Protein AF-A0A6J5EXB6-F1 (afdb_monomer_lite)

Secondary structure (DSSP, 8-state):
--------PPP-HHHHHHHHHHHHHHHHHHHHHHHHHHHHHHHHHHHHHHHHHHHHHHHHHHHHHTPPTTS-SS-SSSHHHHS-TTSSS---S-SSPPPBTTTTBS-PEEEE-TTSSSEEEEE-S--PPPS--S---GGGTT-TT-SSGGG--EE-PPP----------------------------------------------------PPPPP-----------------------------------------------------

Radius of gyration: 41.12 Å; chains: 1; bounding box: 141×85×104 Å

Sequence (269 aa):
MRQARRRRGAQRGYTYLALMILISIIGITAAASAELGAIYQRRMAEKELLKVGETFQRALQSYASATPLGQPTQPRTLDELLRDPRYPNVVRHLRRIYDDPMTGKADWVLVKAPDGQTIVGIHSASQGRPIQIKQFPPAFQGFDNRKSYTDWVFIARYPALTQGQRPGDNTLNNGDSAGNTSGSNLPSNGPQPSGSPSGSPFGSSPGSPSGSQPGSPFGTSFGSPFGSSFGGNSPGGSAPNGSLFNSSPSNGSSPGNGPSNSSPSGQFP

Foldseek 3Di:
DDDDDDPDPDDPPVVVVVVVVVVVVVVVVVVVVVVVVVVVLQVVLVVVQVVVLVLQLQLLLVQLVPDDPPDDSFAQDVVCQQAPPVDPDGDHSHVDQDARSQVRGSPWDFDADPVRRGGFWTFDPWQQADPDQDDDDPQQPPSHNDGGSRSRTSGRDDPPPPPDDDDPPPDDDDDDDDDDDDDDDDDDDDDDDDDDDPDDPPDDDDDDPPDDDDDDDDDDDDDDDDDDDDDDDDDDDDDDDDDDDDDDDDDDDDDDDDDDDDDDDDDDD

Organism: NCBI:txid627669

Structure (mmCIF, N/CA/C/O backbone):
data_AF-A0A6J5EXB6-F1
#
_entry.id   AF-A0A6J5EXB6-F1
#
loop_
_atom_site.group_PDB
_atom_site.id
_atom_site.type_symbol
_atom_site.label_atom_id
_atom_site.label_alt_id
_atom_site.label_comp_id
_atom_site.label_asym_id
_atom_site.label_entity_id
_atom_site.label_seq_id
_atom_site.pdbx_PDB_ins_code
_atom_site.Cartn_x
_atom_site.Cartn_y
_atom_site.Cartn_z
_atom_site.occupancy
_atom_site.B_iso_or_equiv
_atom_site.auth_seq_id
_atom_site.auth_comp_id
_atom_site.auth_asym_id
_atom_site.auth_atom_id
_atom_site.pdbx_PDB_model_num
ATOM 1 N N . MET A 1 1 ? -71.435 -8.858 61.472 1.00 48.84 1 MET A N 1
ATOM 2 C CA . MET A 1 1 ? -71.053 -8.760 60.044 1.00 48.84 1 MET A CA 1
ATOM 3 C C . MET A 1 1 ? -69.563 -8.434 59.962 1.00 48.84 1 MET A C 1
ATOM 5 O O . MET A 1 1 ? -69.163 -7.363 60.396 1.00 48.84 1 MET A O 1
ATOM 9 N N . ARG A 1 2 ? -68.716 -9.388 59.546 1.00 47.94 2 ARG A N 1
ATOM 10 C CA . ARG A 1 2 ? -67.247 -9.243 59.543 1.00 47.94 2 ARG A CA 1
ATOM 11 C C . ARG A 1 2 ? -66.795 -8.593 58.231 1.00 47.94 2 ARG A C 1
ATOM 13 O O . ARG A 1 2 ? -67.024 -9.146 57.162 1.00 47.94 2 ARG A O 1
ATOM 20 N N . GLN A 1 3 ? -66.171 -7.421 58.318 1.00 57.12 3 GLN A N 1
ATOM 21 C CA . GLN A 1 3 ? -65.627 -6.698 57.168 1.00 57.12 3 GLN A CA 1
ATOM 22 C C . GLN A 1 3 ? -64.415 -7.445 56.589 1.00 57.12 3 GLN A C 1
ATOM 24 O O . GLN A 1 3 ? -63.382 -7.590 57.244 1.00 57.12 3 GLN A O 1
ATOM 29 N N . ALA A 1 4 ? -64.537 -7.910 55.345 1.00 57.09 4 ALA A N 1
ATOM 30 C CA . ALA A 1 4 ? -63.442 -8.495 54.582 1.00 57.09 4 ALA A CA 1
ATOM 31 C C . ALA A 1 4 ? -62.466 -7.390 54.145 1.00 57.09 4 ALA A C 1
ATOM 33 O O . ALA A 1 4 ? -62.734 -6.619 53.220 1.00 57.09 4 ALA A O 1
ATOM 34 N N . ARG A 1 5 ? -61.316 -7.299 54.820 1.00 61.81 5 ARG A N 1
ATOM 35 C CA . ARG A 1 5 ? -60.218 -6.412 54.420 1.00 61.81 5 ARG A CA 1
ATOM 36 C C . ARG A 1 5 ? -59.598 -6.934 53.121 1.00 61.81 5 ARG A C 1
ATOM 38 O O . ARG A 1 5 ? -58.860 -7.916 53.126 1.00 61.81 5 ARG A O 1
ATOM 45 N N . ARG A 1 6 ? -59.892 -6.265 52.003 1.00 62.91 6 ARG A N 1
ATOM 46 C CA . ARG A 1 6 ? -59.217 -6.483 50.716 1.00 62.91 6 ARG A CA 1
ATOM 47 C C . ARG A 1 6 ? -57.734 -6.131 50.868 1.00 62.91 6 ARG A C 1
ATOM 49 O O . ARG A 1 6 ? -57.391 -4.969 51.072 1.00 62.91 6 ARG A O 1
ATOM 56 N N . ARG A 1 7 ? -56.854 -7.130 50.766 1.00 59.22 7 ARG A N 1
ATOM 57 C CA . ARG A 1 7 ? -55.405 -6.922 50.652 1.00 59.22 7 ARG A CA 1
ATOM 58 C C . ARG A 1 7 ? -55.127 -6.313 49.274 1.00 59.22 7 ARG A C 1
ATOM 60 O O . ARG A 1 7 ? -55.252 -6.999 48.265 1.00 59.22 7 ARG A O 1
ATOM 67 N N . ARG A 1 8 ? -54.793 -5.020 49.217 1.00 60.41 8 ARG A N 1
ATOM 68 C CA . ARG A 1 8 ? -54.218 -4.407 48.010 1.00 60.41 8 ARG A CA 1
ATOM 69 C C . ARG A 1 8 ? -52.821 -4.999 47.831 1.00 60.41 8 ARG A C 1
ATOM 71 O O . ARG A 1 8 ? -51.958 -4.784 48.676 1.00 60.41 8 ARG A O 1
ATOM 78 N N . GLY A 1 9 ? -52.637 -5.800 46.782 1.00 62.41 9 GLY A N 1
ATOM 79 C CA . GLY A 1 9 ? -51.340 -6.365 46.420 1.00 62.41 9 GLY A CA 1
ATOM 80 C C . GLY A 1 9 ? -50.335 -5.241 46.185 1.00 62.41 9 GLY A C 1
ATOM 81 O O . GLY A 1 9 ? -50.584 -4.357 45.365 1.00 62.41 9 GLY A O 1
ATOM 82 N N . ALA A 1 10 ? -49.244 -5.258 46.950 1.00 60.41 10 ALA A N 1
ATOM 83 C CA . ALA A 1 10 ? -48.146 -4.314 46.826 1.00 60.41 10 ALA A CA 1
ATOM 84 C C . ALA A 1 10 ? -47.642 -4.312 45.376 1.00 60.41 10 ALA A C 1
ATOM 86 O O . ALA A 1 10 ? -47.325 -5.354 44.799 1.00 60.41 10 ALA A O 1
ATOM 87 N N . GLN A 1 11 ? -47.683 -3.134 44.767 1.00 59.94 11 GLN A N 1
ATOM 88 C CA . GLN A 1 11 ? -47.482 -2.939 43.343 1.00 59.94 11 GLN A CA 1
ATOM 89 C C . GLN A 1 11 ? -46.032 -3.200 42.925 1.00 59.94 11 GLN A C 1
ATOM 91 O O . GLN A 1 11 ? -45.073 -2.855 43.612 1.00 59.94 11 GLN A O 1
ATOM 96 N N . ARG A 1 12 ? -45.926 -3.783 41.729 1.00 62.38 12 ARG A N 1
ATOM 97 C CA . ARG A 1 12 ? -44.751 -4.219 40.958 1.00 62.38 12 ARG A CA 1
ATOM 98 C C . ARG A 1 12 ? -43.825 -3.069 40.496 1.00 62.38 12 ARG A C 1
ATOM 100 O O . ARG A 1 12 ? -43.364 -3.067 39.357 1.00 62.38 12 ARG A O 1
ATOM 107 N N . GLY A 1 13 ? -43.556 -2.078 41.348 1.00 70.88 13 GLY A N 1
ATOM 108 C CA . GLY A 1 13 ? -42.700 -0.929 41.009 1.00 70.88 13 GLY A CA 1
ATOM 109 C C . GLY A 1 13 ? -41.223 -1.302 40.839 1.00 70.88 13 GLY A C 1
ATOM 110 O O . GLY A 1 13 ? -40.557 -0.833 39.919 1.00 70.88 13 GLY A O 1
ATOM 111 N N . TYR A 1 14 ? -40.726 -2.223 41.669 1.00 81.50 14 TYR A N 1
ATOM 112 C CA . TYR A 1 14 ? -39.316 -2.628 41.655 1.00 81.50 14 TYR A CA 1
ATOM 113 C C . TYR A 1 14 ? -38.908 -3.396 40.395 1.00 81.50 14 TYR A C 1
ATOM 115 O O . TYR A 1 14 ? -37.783 -3.253 39.935 1.00 81.50 14 TYR A O 1
ATOM 123 N N . THR A 1 15 ? -39.817 -4.166 39.791 1.00 88.06 15 THR A N 1
ATOM 124 C CA . THR A 1 15 ? -39.548 -4.895 38.540 1.00 88.06 15 THR A CA 1
ATOM 125 C C . THR A 1 15 ? -39.319 -3.965 37.352 1.00 88.06 15 THR A C 1
ATOM 127 O O . THR A 1 15 ? -38.473 -4.260 36.516 1.00 88.06 15 THR A O 1
ATOM 130 N N . TYR A 1 16 ? -40.016 -2.826 37.287 1.00 90.06 16 TYR A N 1
ATOM 131 C CA . TYR A 1 16 ? -39.787 -1.839 36.228 1.00 90.06 16 TYR A CA 1
ATOM 132 C C . TYR A 1 16 ? -38.448 -1.122 36.418 1.00 90.06 16 TYR A C 1
ATOM 134 O O . TYR A 1 16 ? -37.701 -0.941 35.461 1.00 90.06 16 TYR A O 1
ATOM 142 N N . LEU A 1 17 ? -38.107 -0.788 37.668 1.00 91.81 17 LEU A N 1
ATOM 143 C CA . LEU A 1 17 ? -36.804 -0.218 38.008 1.00 91.81 17 LEU A CA 1
ATOM 144 C C . LEU A 1 17 ? -35.661 -1.188 37.658 1.00 91.81 17 LEU A C 1
ATOM 146 O O . LEU A 1 17 ? -34.706 -0.797 36.995 1.00 91.81 17 LEU A O 1
ATOM 150 N N . ALA A 1 18 ? -35.785 -2.461 38.045 1.00 91.75 18 ALA A N 1
ATOM 151 C CA . ALA A 1 18 ? -34.804 -3.497 37.730 1.00 91.75 18 ALA A CA 1
ATOM 152 C C . ALA A 1 18 ? -34.650 -3.702 36.214 1.00 91.75 18 ALA A C 1
ATOM 154 O O . ALA A 1 18 ? -33.527 -3.827 35.730 1.00 91.75 18 ALA A O 1
ATOM 155 N N . LEU A 1 19 ? -35.754 -3.674 35.458 1.00 94.81 19 LEU A N 1
ATOM 156 C CA . LEU A 1 19 ? -35.727 -3.758 33.997 1.00 94.81 19 LEU A CA 1
ATOM 157 C C . LEU A 1 19 ? -35.016 -2.5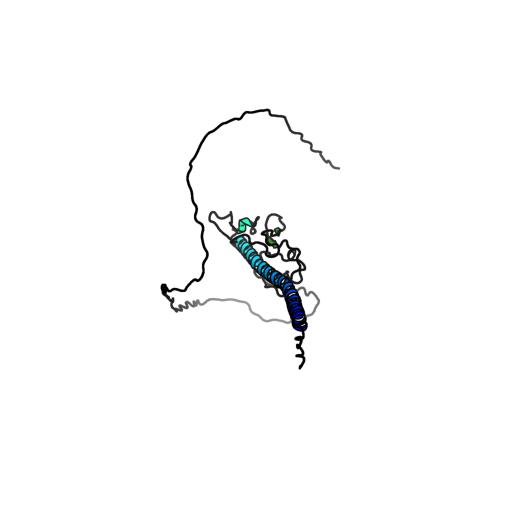51 33.369 1.00 94.81 19 LEU A C 1
ATOM 159 O O . LEU A 1 19 ? -34.176 -2.731 32.492 1.00 94.81 19 LEU A O 1
ATOM 163 N N . MET A 1 20 ? -35.305 -1.334 33.835 1.00 95.19 20 MET A N 1
ATOM 164 C CA . MET A 1 20 ? -34.644 -0.119 33.348 1.00 95.19 20 MET A CA 1
ATOM 165 C C . MET A 1 20 ? -33.142 -0.127 33.627 1.00 95.19 20 MET A C 1
ATOM 167 O O . MET A 1 20 ? -32.349 0.227 32.755 1.00 95.19 20 MET A O 1
ATOM 171 N N . ILE A 1 21 ? -32.740 -0.587 34.813 1.00 95.81 21 ILE A N 1
ATOM 172 C CA . ILE A 1 21 ? -31.328 -0.750 35.168 1.00 95.81 21 ILE A CA 1
ATOM 173 C C . ILE A 1 21 ? -30.671 -1.802 34.266 1.00 95.81 21 ILE A C 1
ATOM 175 O O . ILE A 1 21 ? -29.604 -1.541 33.719 1.00 95.81 21 ILE A O 1
ATOM 179 N N . LEU A 1 22 ? -31.315 -2.953 34.039 1.00 97.00 22 LEU A N 1
ATOM 180 C CA . LEU A 1 22 ? -30.786 -4.008 33.170 1.00 97.00 22 LEU A CA 1
ATOM 181 C C . LEU A 1 22 ? -30.576 -3.513 31.732 1.00 97.00 22 LEU A C 1
ATOM 183 O O . LEU A 1 22 ? -29.499 -3.701 31.170 1.00 97.00 22 LEU A O 1
ATOM 187 N N . ILE A 1 23 ? -31.576 -2.843 31.154 1.00 96.56 23 ILE A N 1
ATOM 188 C CA . ILE A 1 23 ? -31.482 -2.273 29.802 1.00 96.56 23 ILE A CA 1
ATOM 189 C C . ILE A 1 23 ? -30.373 -1.214 29.745 1.00 96.56 23 ILE A C 1
ATOM 191 O O . ILE A 1 23 ? -29.601 -1.195 28.788 1.00 96.56 23 ILE A O 1
ATOM 195 N N . SER A 1 24 ? -30.243 -0.380 30.782 1.00 96.56 24 SER A N 1
ATOM 196 C CA . SER A 1 24 ? -29.181 0.632 30.863 1.00 96.56 24 SER A CA 1
ATOM 197 C C . SER A 1 24 ? -27.788 -0.006 30.894 1.00 96.56 24 SER A C 1
ATOM 199 O O . SER A 1 24 ? -26.900 0.423 30.161 1.00 96.56 24 SER A O 1
ATOM 201 N N . ILE A 1 25 ? -27.598 -1.071 31.681 1.00 96.31 25 ILE A N 1
ATOM 202 C CA . ILE A 1 25 ? -26.325 -1.806 31.761 1.00 96.31 25 ILE A CA 1
ATOM 203 C C . ILE A 1 25 ? -25.977 -2.447 30.412 1.00 96.31 25 ILE A C 1
ATOM 205 O O . ILE A 1 25 ? -24.834 -2.344 29.962 1.00 96.31 25 ILE A O 1
ATOM 209 N N . ILE A 1 26 ? -26.951 -3.071 29.740 1.00 95.56 26 ILE A N 1
ATOM 210 C CA . ILE A 1 26 ? -26.755 -3.662 28.407 1.00 95.56 26 ILE A CA 1
ATOM 211 C C . ILE A 1 26 ? -26.385 -2.576 27.388 1.00 95.56 26 ILE A C 1
ATOM 213 O O . ILE A 1 26 ? -25.437 -2.758 26.626 1.00 95.56 26 ILE A O 1
ATOM 217 N N . GLY A 1 27 ? -27.076 -1.431 27.409 1.00 93.69 27 GLY A N 1
ATOM 218 C CA . GLY A 1 27 ? -26.800 -0.307 26.512 1.00 93.69 27 GLY A CA 1
ATOM 219 C C . GLY A 1 27 ? -25.381 0.247 26.669 1.00 93.69 27 GLY A C 1
ATOM 220 O O . GLY A 1 27 ? -24.670 0.403 25.676 1.00 93.69 27 GLY A O 1
ATOM 221 N N . ILE A 1 28 ? -24.934 0.471 27.910 1.00 90.94 28 ILE A N 1
ATOM 222 C CA . ILE A 1 28 ? -23.576 0.962 28.201 1.00 90.94 28 ILE A CA 1
ATOM 223 C C . ILE A 1 28 ? -22.520 -0.068 27.770 1.00 90.94 28 ILE A C 1
ATOM 225 O O . ILE A 1 28 ? -21.519 0.288 27.148 1.00 90.94 28 ILE A O 1
ATOM 229 N N . THR A 1 29 ? -22.760 -1.351 28.054 1.00 90.69 29 THR A N 1
ATOM 230 C CA . THR A 1 29 ? -21.823 -2.434 27.712 1.00 90.69 29 THR A CA 1
ATOM 231 C C . THR A 1 29 ? -21.666 -2.584 26.196 1.00 90.69 29 THR A C 1
ATOM 233 O O . THR A 1 29 ? -20.550 -2.739 25.700 1.00 90.69 29 THR A O 1
ATOM 236 N N . ALA A 1 30 ? -22.763 -2.492 25.438 1.00 87.44 30 ALA A N 1
ATOM 237 C CA . ALA A 1 30 ? -22.733 -2.582 23.982 1.00 87.44 30 ALA A CA 1
ATOM 238 C C . ALA A 1 30 ? -21.965 -1.411 23.344 1.00 87.44 30 ALA A C 1
ATOM 240 O O . ALA A 1 30 ? -21.139 -1.642 22.459 1.00 87.44 30 ALA A O 1
ATOM 241 N N . ALA A 1 31 ? -22.173 -0.179 23.822 1.00 82.44 31 ALA A N 1
ATOM 2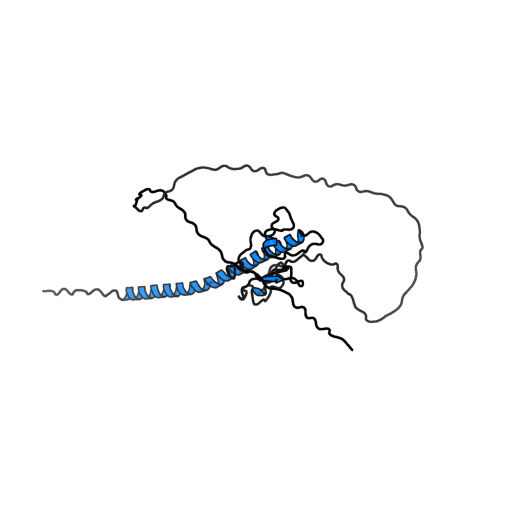42 C CA . ALA A 1 31 ? -21.496 1.006 23.289 1.00 82.44 31 ALA A CA 1
ATOM 243 C C . ALA A 1 31 ? -19.963 0.915 23.409 1.00 82.44 31 ALA A C 1
ATOM 245 O O . ALA A 1 31 ? -19.255 1.193 22.443 1.00 82.44 31 ALA A O 1
ATOM 246 N N . ALA A 1 32 ? -19.453 0.428 24.546 1.00 76.31 32 ALA A N 1
ATOM 247 C CA . ALA A 1 32 ? -18.014 0.271 24.770 1.00 76.31 32 ALA A CA 1
ATOM 248 C C . ALA A 1 32 ? -17.349 -0.741 23.813 1.00 76.31 32 ALA A C 1
ATOM 250 O O . ALA A 1 32 ? -16.170 -0.617 23.490 1.00 76.31 32 ALA A O 1
ATOM 251 N N . SER A 1 33 ? -18.091 -1.745 23.333 1.00 77.75 33 SER A N 1
ATOM 252 C CA . SER A 1 33 ? -17.542 -2.785 22.451 1.00 77.75 33 SER A CA 1
ATOM 253 C C . SER A 1 33 ? -17.304 -2.319 21.005 1.00 77.75 33 SER A C 1
ATOM 255 O O . SER A 1 33 ? -16.424 -2.851 20.326 1.00 77.75 33 SER A O 1
ATOM 257 N N . ALA A 1 34 ? -18.039 -1.306 20.534 1.00 75.38 34 ALA A N 1
ATOM 258 C CA . ALA A 1 34 ? -17.987 -0.851 19.144 1.00 75.38 34 ALA A CA 1
ATOM 259 C C . ALA A 1 34 ? -16.667 -0.142 18.787 1.00 75.38 34 ALA A C 1
ATOM 261 O O . ALA A 1 34 ? -16.158 -0.289 17.673 1.00 75.38 34 ALA A O 1
ATOM 262 N N . GLU A 1 35 ? -16.069 0.582 19.734 1.00 72.06 35 GLU A N 1
ATOM 263 C CA . GLU A 1 35 ? -14.850 1.370 19.506 1.00 72.06 35 GLU A CA 1
ATOM 264 C C . GLU A 1 35 ? -13.622 0.497 19.196 1.00 72.06 35 GLU A C 1
ATOM 266 O O . GLU A 1 35 ? -12.734 0.897 18.437 1.00 72.06 35 GLU A O 1
ATOM 271 N N . LEU A 1 36 ? -13.595 -0.746 19.693 1.00 78.56 36 LEU A N 1
ATOM 272 C CA . LEU A 1 36 ? -12.499 -1.685 19.438 1.00 78.56 36 LEU A CA 1
ATOM 273 C C . LEU A 1 36 ? -12.465 -2.173 17.978 1.00 78.56 36 LEU A C 1
ATOM 275 O O . LEU A 1 36 ? -11.409 -2.585 17.486 1.00 78.56 36 LEU A O 1
ATOM 279 N N . GLY A 1 37 ? -13.591 -2.098 17.261 1.00 83.06 37 GLY A N 1
ATOM 280 C CA . GLY A 1 37 ? -13.698 -2.572 15.882 1.00 83.06 37 GLY A CA 1
ATOM 281 C C . GLY A 1 37 ? -12.824 -1.786 14.902 1.00 83.06 37 GLY A C 1
ATOM 282 O O . GLY A 1 37 ? -12.181 -2.379 14.036 1.00 83.06 37 GLY A O 1
ATOM 283 N N . ALA A 1 38 ? -12.730 -0.463 15.058 1.00 86.19 38 ALA A N 1
ATOM 284 C CA . ALA A 1 38 ? -12.008 0.397 14.116 1.00 86.19 38 ALA A CA 1
ATOM 285 C C . ALA A 1 38 ? -10.492 0.127 14.105 1.00 86.19 38 ALA A C 1
ATOM 287 O O . ALA A 1 38 ? -9.862 0.084 13.045 1.00 86.19 38 ALA A O 1
ATOM 288 N N . ILE A 1 39 ? -9.900 -0.113 15.280 1.00 88.50 39 ILE A N 1
ATOM 289 C CA . ILE A 1 39 ? -8.471 -0.438 15.407 1.00 88.50 39 ILE A CA 1
ATOM 290 C C . ILE A 1 39 ? -8.181 -1.798 14.772 1.00 88.50 39 ILE A C 1
ATOM 292 O O . ILE A 1 39 ? -7.174 -1.960 14.078 1.00 88.50 39 ILE A O 1
ATOM 296 N N . TYR A 1 40 ? -9.070 -2.770 14.988 1.00 91.12 40 TYR A N 1
ATOM 297 C CA . TYR A 1 40 ? -8.931 -4.096 14.402 1.00 91.12 40 TYR A CA 1
ATOM 298 C C . TYR A 1 40 ? -8.970 -4.043 12.872 1.00 91.12 40 TYR A C 1
ATOM 300 O O . TYR A 1 40 ? -8.075 -4.589 12.225 1.00 91.12 40 TYR A O 1
ATOM 308 N N . GLN A 1 41 ? -9.942 -3.326 12.299 1.00 92.19 41 GLN A N 1
ATOM 309 C CA . GLN A 1 41 ? -10.057 -3.159 10.848 1.00 92.19 41 GLN A CA 1
ATOM 310 C C . GLN A 1 41 ? -8.813 -2.502 10.252 1.00 92.19 41 GLN A C 1
ATOM 312 O O . GLN A 1 41 ? -8.234 -3.018 9.299 1.00 92.19 41 GLN A O 1
ATOM 317 N N . ARG A 1 42 ? -8.320 -1.424 10.869 1.00 92.38 42 ARG A N 1
ATOM 318 C CA . ARG A 1 42 ? -7.098 -0.752 10.414 1.00 92.38 42 ARG A CA 1
ATOM 319 C C . ARG A 1 42 ? -5.871 -1.658 10.470 1.00 92.38 42 ARG A C 1
ATOM 321 O O . ARG A 1 42 ? -5.057 -1.641 9.555 1.00 92.38 42 ARG A O 1
ATOM 328 N N . ARG A 1 43 ? -5.733 -2.475 11.518 1.00 94.44 43 ARG A N 1
ATOM 329 C CA . ARG A 1 43 ? -4.637 -3.450 11.619 1.00 94.44 43 ARG A CA 1
ATOM 330 C C . ARG A 1 43 ? -4.724 -4.518 10.526 1.00 94.44 43 ARG A C 1
ATOM 332 O O . ARG A 1 43 ? -3.684 -4.972 10.058 1.00 94.44 43 ARG A O 1
ATOM 339 N N . MET A 1 44 ? -5.928 -4.934 10.135 1.00 95.56 44 MET A N 1
ATOM 340 C CA . MET A 1 44 ? -6.108 -5.867 9.020 1.00 95.56 44 MET A CA 1
ATOM 341 C C . MET A 1 44 ? -5.765 -5.220 7.678 1.00 95.56 44 MET A C 1
ATOM 343 O O . MET A 1 44 ? -4.972 -5.795 6.936 1.00 95.56 44 MET A O 1
ATOM 347 N N . ALA A 1 45 ? -6.259 -4.005 7.427 1.00 95.69 45 ALA A N 1
ATOM 348 C CA . ALA A 1 45 ? -5.926 -3.230 6.234 1.00 95.69 45 ALA A CA 1
ATOM 349 C C . ALA A 1 45 ? -4.411 -3.007 6.101 1.00 95.69 45 ALA A C 1
ATOM 351 O O . ALA A 1 45 ? -3.845 -3.205 5.035 1.00 95.69 45 ALA A O 1
ATOM 352 N N . GLU A 1 46 ? -3.719 -2.693 7.197 1.00 96.06 46 GLU A N 1
ATOM 353 C CA . GLU A 1 46 ? -2.266 -2.508 7.193 1.00 96.06 46 GLU A CA 1
ATOM 354 C C . GLU A 1 46 ? -1.493 -3.802 6.881 1.00 96.06 46 GLU A C 1
ATOM 356 O O . GLU A 1 46 ? -0.531 -3.791 6.113 1.00 96.06 46 GLU A O 1
ATOM 361 N N . LYS A 1 47 ? -1.919 -4.946 7.431 1.00 95.62 47 LYS A N 1
ATOM 362 C CA . LYS A 1 47 ? -1.322 -6.247 7.083 1.00 95.62 47 LYS A CA 1
ATOM 363 C C . LYS A 1 47 ? -1.535 -6.583 5.612 1.00 95.62 47 LYS A C 1
ATOM 365 O O . LYS A 1 47 ? -0.638 -7.119 4.960 1.00 95.62 47 LYS A O 1
ATOM 370 N N . GLU A 1 48 ? -2.725 -6.294 5.101 1.00 96.19 48 GLU A N 1
ATOM 371 C CA . GLU A 1 48 ? -3.039 -6.483 3.694 1.00 96.19 48 GLU A CA 1
ATOM 372 C C . GLU A 1 48 ? -2.221 -5.541 2.809 1.00 96.19 48 GLU A C 1
ATOM 374 O O . GLU A 1 48 ? -1.686 -5.992 1.800 1.00 96.19 48 GLU A O 1
ATOM 379 N N . LEU A 1 49 ? -2.014 -4.290 3.232 1.00 96.00 49 LEU A N 1
ATOM 380 C CA . LEU A 1 49 ? -1.170 -3.317 2.541 1.00 96.00 49 LEU A CA 1
ATOM 381 C C . LEU A 1 49 ? 0.250 -3.858 2.361 1.00 96.00 49 LEU A C 1
ATOM 383 O O . LEU A 1 49 ? 0.782 -3.822 1.255 1.00 96.00 49 LEU A O 1
ATOM 387 N N . LEU A 1 50 ? 0.846 -4.422 3.416 1.00 95.62 50 LEU A N 1
ATOM 388 C CA . LEU A 1 50 ? 2.172 -5.039 3.329 1.00 95.62 50 LEU A CA 1
ATOM 389 C C . LEU A 1 50 ? 2.186 -6.234 2.363 1.00 95.62 50 LEU A C 1
ATOM 391 O O . LEU A 1 50 ? 3.095 -6.359 1.546 1.00 95.62 50 LEU A O 1
ATOM 395 N N . LYS A 1 51 ? 1.163 -7.092 2.402 1.00 95.50 51 LYS A N 1
ATOM 396 C CA . LYS A 1 51 ? 1.048 -8.255 1.505 1.00 95.50 51 LYS A CA 1
ATOM 397 C C . LYS A 1 51 ? 0.885 -7.852 0.034 1.00 95.50 51 LYS A C 1
ATOM 399 O O . LYS A 1 51 ? 1.493 -8.450 -0.859 1.00 95.50 51 LYS A O 1
ATOM 404 N N . VAL A 1 52 ? 0.045 -6.857 -0.233 1.00 95.56 52 VAL A N 1
ATOM 405 C CA . VAL A 1 52 ? -0.159 -6.306 -1.576 1.00 95.56 52 VAL A CA 1
ATOM 406 C C . VAL A 1 52 ? 1.122 -5.621 -2.047 1.00 95.56 52 VAL A C 1
ATOM 408 O O . VAL A 1 52 ? 1.585 -5.897 -3.152 1.00 95.56 52 VAL A O 1
ATOM 411 N N . GLY A 1 53 ? 1.758 -4.831 -1.183 1.00 94.56 53 GLY A N 1
ATOM 412 C CA . GLY A 1 53 ? 3.047 -4.201 -1.446 1.00 94.56 53 GLY A CA 1
ATOM 413 C C . GLY A 1 53 ? 4.139 -5.204 -1.820 1.00 94.56 53 GLY A C 1
ATOM 414 O O . GLY A 1 53 ? 4.813 -5.023 -2.830 1.00 94.56 53 GLY A O 1
ATOM 415 N N . GLU A 1 54 ? 4.255 -6.323 -1.100 1.00 94.56 54 GLU A N 1
ATOM 416 C CA . GLU A 1 54 ? 5.166 -7.419 -1.466 1.00 94.56 54 GLU A CA 1
ATOM 417 C C . GLU A 1 54 ? 4.851 -7.999 -2.852 1.00 94.56 54 GLU A C 1
ATOM 419 O O . GLU A 1 54 ? 5.757 -8.297 -3.633 1.00 94.56 54 GLU A O 1
ATOM 424 N N . THR A 1 55 ? 3.567 -8.143 -3.184 1.00 95.19 55 THR A N 1
ATOM 425 C CA . THR A 1 55 ? 3.141 -8.634 -4.501 1.00 95.19 55 THR A CA 1
ATOM 426 C C . THR A 1 55 ? 3.603 -7.687 -5.612 1.00 95.19 55 THR A C 1
ATOM 428 O O . THR A 1 55 ? 4.109 -8.150 -6.634 1.00 95.19 55 THR A O 1
ATOM 431 N N . PHE A 1 56 ? 3.514 -6.372 -5.397 1.00 94.88 56 PHE A N 1
ATOM 432 C CA . PHE A 1 56 ? 4.041 -5.375 -6.329 1.00 94.88 56 PHE A CA 1
ATOM 433 C C . PHE A 1 56 ? 5.569 -5.393 -6.421 1.00 94.88 56 PHE A C 1
ATOM 435 O O . PHE A 1 56 ? 6.102 -5.354 -7.529 1.00 94.88 56 PHE A O 1
ATOM 442 N N . GLN A 1 57 ? 6.286 -5.519 -5.299 1.00 94.06 57 GLN A N 1
ATOM 443 C CA . GLN A 1 57 ? 7.749 -5.640 -5.317 1.00 94.06 57 GLN A CA 1
ATOM 444 C C . GLN A 1 57 ? 8.196 -6.848 -6.144 1.00 94.06 57 GLN A C 1
ATOM 446 O O . GLN A 1 57 ? 9.073 -6.720 -6.998 1.00 94.06 57 GLN A O 1
ATOM 451 N N . ARG A 1 58 ? 7.556 -8.006 -5.939 1.00 93.62 58 ARG A N 1
ATOM 452 C CA . ARG A 1 58 ? 7.829 -9.228 -6.707 1.00 93.62 58 ARG A CA 1
ATOM 453 C C . ARG A 1 58 ? 7.481 -9.068 -8.186 1.00 93.62 58 ARG A C 1
ATOM 455 O O . ARG A 1 58 ? 8.226 -9.551 -9.032 1.00 93.62 58 ARG A O 1
ATOM 462 N N . ALA A 1 59 ? 6.388 -8.378 -8.511 1.00 94.50 59 ALA A N 1
ATOM 463 C CA . ALA A 1 59 ? 6.011 -8.105 -9.896 1.00 94.50 59 ALA A CA 1
ATOM 464 C C . ALA A 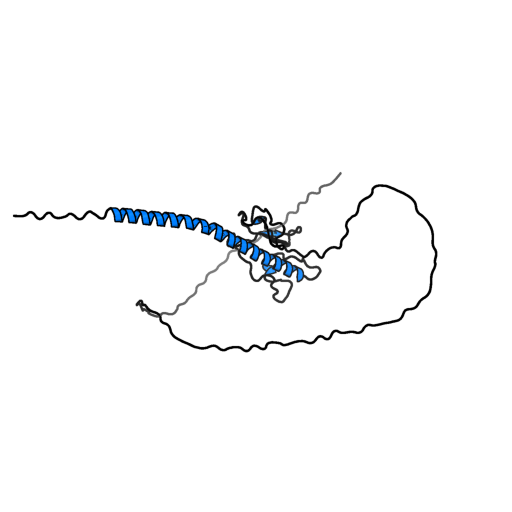1 59 ? 7.049 -7.217 -10.601 1.00 94.50 59 ALA A C 1
ATOM 466 O O . ALA A 1 59 ? 7.488 -7.550 -11.699 1.00 94.50 59 ALA A O 1
ATOM 467 N N . LEU A 1 60 ? 7.501 -6.141 -9.950 1.00 93.50 60 LEU A N 1
ATOM 468 C CA . LEU A 1 60 ? 8.545 -5.264 -10.486 1.00 93.50 60 LEU A CA 1
ATOM 469 C C . LEU A 1 60 ? 9.883 -6.003 -10.653 1.00 93.50 60 LEU A C 1
ATOM 471 O O . LEU A 1 60 ? 10.535 -5.869 -11.684 1.00 93.50 60 LEU A O 1
ATOM 475 N N . GLN A 1 61 ? 10.274 -6.826 -9.674 1.00 93.31 61 GLN A N 1
ATOM 476 C CA . GLN A 1 61 ? 11.458 -7.689 -9.780 1.00 93.31 61 GLN A CA 1
ATOM 477 C C . GLN A 1 61 ? 11.338 -8.672 -10.950 1.00 93.31 61 GLN A C 1
ATOM 479 O O . GLN A 1 61 ? 12.291 -8.857 -11.703 1.00 93.31 61 GLN A O 1
ATOM 484 N N . SER A 1 62 ? 10.167 -9.293 -11.116 1.00 92.62 62 SER A N 1
ATOM 485 C CA . SER A 1 62 ? 9.909 -10.238 -12.200 1.00 92.62 62 SER A CA 1
ATOM 486 C C . SER A 1 62 ? 9.992 -9.555 -13.568 1.00 92.62 62 SER A C 1
ATOM 488 O O . SER A 1 62 ? 10.670 -10.078 -14.450 1.00 92.62 62 SER A O 1
ATOM 490 N N . TYR A 1 63 ? 9.400 -8.366 -13.716 1.00 92.31 63 TYR A N 1
ATOM 491 C CA . TYR A 1 63 ? 9.484 -7.552 -14.934 1.00 92.31 63 TYR A CA 1
ATOM 492 C C . TYR A 1 63 ? 10.939 -7.222 -15.293 1.00 92.31 63 TYR A C 1
ATOM 494 O O . TYR A 1 63 ? 11.387 -7.420 -16.423 1.00 92.31 63 TYR A O 1
ATOM 502 N N . ALA A 1 64 ? 11.724 -6.800 -14.303 1.00 91.69 64 ALA A N 1
ATOM 503 C CA . ALA A 1 64 ? 13.135 -6.509 -14.498 1.00 91.69 64 ALA A CA 1
ATOM 504 C C . ALA A 1 64 ? 13.955 -7.744 -14.879 1.00 91.69 64 ALA A C 1
ATOM 506 O O . ALA A 1 64 ? 14.780 -7.676 -15.784 1.00 91.69 64 ALA A O 1
ATOM 507 N N . SER A 1 65 ? 13.709 -8.885 -14.230 1.00 90.88 65 SER A N 1
ATOM 508 C CA . SER A 1 65 ? 14.400 -10.142 -14.545 1.00 90.88 65 SER A CA 1
ATOM 509 C C . SER A 1 65 ? 14.057 -10.685 -15.934 1.00 90.88 65 SER A C 1
ATOM 511 O O . SER A 1 65 ? 14.884 -11.343 -16.556 1.00 90.88 65 SER A O 1
ATOM 513 N N . ALA A 1 66 ? 12.856 -10.383 -16.432 1.00 89.25 66 ALA A N 1
ATOM 514 C CA . ALA A 1 66 ? 12.421 -10.728 -17.777 1.00 89.25 66 ALA A CA 1
ATOM 515 C C . ALA A 1 66 ? 12.878 -9.700 -18.823 1.00 89.25 66 ALA A C 1
ATOM 517 O O . ALA A 1 66 ? 12.600 -9.877 -20.001 1.00 89.25 66 ALA A O 1
ATOM 518 N N . THR A 1 67 ? 13.557 -8.616 -18.444 1.00 87.75 67 THR A N 1
ATOM 519 C CA . THR A 1 67 ? 13.976 -7.585 -19.397 1.00 87.75 67 THR A CA 1
ATOM 520 C C . THR A 1 67 ? 15.226 -8.027 -20.171 1.00 87.75 67 THR A C 1
ATOM 522 O O . THR A 1 67 ? 16.258 -8.288 -19.548 1.00 87.75 67 THR A O 1
ATOM 525 N N . PRO A 1 68 ? 15.194 -8.069 -21.518 1.00 85.94 68 PRO A N 1
ATOM 526 C CA . PRO A 1 68 ? 16.391 -8.303 -22.321 1.00 85.94 68 PRO A CA 1
ATOM 527 C C . PRO A 1 68 ? 17.417 -7.171 -22.169 1.00 85.94 68 PRO A C 1
ATOM 529 O O . PRO A 1 68 ? 17.065 -6.015 -21.925 1.00 85.94 68 PRO A O 1
ATOM 532 N N . LEU A 1 69 ? 18.699 -7.489 -22.366 1.00 84.38 69 LEU A N 1
ATOM 533 C CA . LEU A 1 69 ? 19.782 -6.504 -22.298 1.00 84.38 69 LEU A CA 1
ATOM 534 C C . LEU A 1 69 ? 19.535 -5.334 -23.269 1.00 84.38 69 LEU A C 1
ATOM 536 O O . LEU A 1 69 ? 19.205 -5.543 -24.435 1.00 84.38 69 LEU A O 1
ATOM 540 N N . GLY A 1 70 ? 19.714 -4.103 -22.781 1.00 81.94 70 GLY A N 1
ATOM 541 C CA . GLY A 1 70 ? 19.535 -2.871 -23.563 1.00 81.94 70 GLY A CA 1
ATOM 542 C C . GLY A 1 70 ? 18.131 -2.256 -23.511 1.00 81.94 70 GLY A C 1
ATOM 543 O O . GLY A 1 70 ? 17.924 -1.189 -24.083 1.00 81.94 70 GLY A O 1
ATOM 544 N N . GLN A 1 71 ? 17.177 -2.877 -22.810 1.00 84.12 71 GLN A N 1
ATOM 545 C CA . GLN A 1 71 ? 15.844 -2.318 -22.561 1.00 84.12 71 GLN A CA 1
ATOM 546 C C . GLN A 1 71 ? 15.688 -1.823 -21.110 1.00 84.12 71 GLN A C 1
ATOM 548 O O . GLN A 1 71 ? 16.425 -2.269 -20.226 1.00 84.12 71 GLN A O 1
ATOM 553 N N . PRO A 1 72 ? 14.741 -0.903 -20.828 1.00 84.81 72 PRO A N 1
ATOM 554 C CA . PRO A 1 72 ? 14.533 -0.402 -19.472 1.00 84.81 72 PRO A CA 1
ATOM 555 C C . PRO A 1 72 ? 14.044 -1.520 -18.545 1.00 84.81 72 PRO A C 1
ATOM 557 O O . PRO A 1 72 ? 13.036 -2.166 -18.808 1.00 84.81 72 PRO A O 1
ATOM 560 N N . THR A 1 73 ? 14.727 -1.750 -17.428 1.00 88.31 73 THR A N 1
ATOM 561 C CA . THR A 1 73 ? 14.391 -2.831 -16.478 1.00 88.31 73 THR A CA 1
ATOM 562 C C . THR A 1 73 ? 13.148 -2.551 -15.639 1.00 88.31 73 THR A C 1
ATOM 564 O O . THR A 1 73 ? 12.688 -3.412 -14.901 1.00 88.31 73 THR A O 1
ATOM 567 N N . GLN A 1 74 ? 12.593 -1.349 -15.732 1.00 91.62 74 GLN A N 1
ATOM 568 C CA . GLN A 1 74 ? 11.440 -0.914 -14.958 1.00 91.62 74 GLN A CA 1
ATOM 569 C C . GLN A 1 74 ? 10.293 -0.551 -15.903 1.00 91.62 74 GLN A C 1
ATOM 571 O O . GLN A 1 74 ? 10.548 -0.008 -16.985 1.00 91.62 74 GLN A O 1
ATOM 576 N N . PRO A 1 75 ? 9.043 -0.833 -15.512 1.00 92.44 75 PRO A N 1
ATOM 577 C CA . PRO A 1 75 ? 7.888 -0.506 -16.329 1.00 92.44 75 PRO A CA 1
ATOM 578 C C . PRO A 1 75 ? 7.611 1.000 -16.317 1.00 92.44 75 PRO A C 1
ATOM 580 O O . PRO A 1 75 ? 7.927 1.695 -15.347 1.00 92.44 75 PRO A O 1
ATOM 583 N N . ARG A 1 76 ? 6.981 1.513 -17.378 1.00 91.69 76 ARG A N 1
ATOM 584 C CA . ARG A 1 76 ? 6.534 2.921 -17.437 1.00 91.69 76 ARG A CA 1
ATOM 585 C C . ARG A 1 76 ? 5.161 3.131 -16.807 1.00 91.69 76 ARG A C 1
ATOM 587 O O . ARG A 1 76 ? 4.875 4.211 -16.294 1.00 91.69 76 ARG A O 1
ATOM 594 N N . THR A 1 77 ? 4.316 2.102 -16.829 1.00 92.62 77 THR A N 1
ATOM 595 C CA . THR A 1 77 ? 2.963 2.114 -16.256 1.00 92.62 77 THR A CA 1
ATOM 596 C C . THR A 1 77 ? 2.696 0.839 -15.458 1.00 92.62 77 THR A C 1
ATOM 598 O O . THR A 1 77 ? 3.376 -0.172 -15.627 1.00 92.62 77 THR A O 1
ATOM 601 N N . LEU A 1 78 ? 1.686 0.859 -14.581 1.00 92.00 78 LEU A N 1
ATOM 602 C CA . LEU A 1 78 ? 1.263 -0.356 -13.870 1.00 92.00 78 LEU A CA 1
ATOM 603 C C . LEU A 1 78 ? 0.655 -1.401 -14.814 1.00 92.00 78 LEU A C 1
ATOM 605 O O . LEU A 1 78 ? 0.745 -2.594 -14.533 1.00 92.00 78 LEU A O 1
ATOM 609 N N . ASP A 1 79 ? 0.080 -0.980 -15.940 1.00 92.38 79 ASP A N 1
ATOM 610 C CA . ASP A 1 79 ? -0.503 -1.889 -16.930 1.00 92.38 79 ASP A CA 1
ATOM 611 C C . ASP A 1 79 ? 0.543 -2.810 -17.569 1.00 92.38 79 ASP A C 1
ATOM 613 O O . ASP A 1 79 ? 0.249 -3.971 -17.854 1.00 92.38 79 ASP A O 1
ATOM 617 N N . GLU A 1 80 ? 1.789 -2.347 -17.707 1.00 92.19 80 GLU A N 1
ATOM 618 C CA . GLU A 1 80 ? 2.897 -3.181 -18.188 1.00 92.19 80 GLU A CA 1
ATOM 619 C C . GLU A 1 80 ? 3.209 -4.350 -17.237 1.00 92.19 80 GLU A C 1
ATOM 621 O O . GLU A 1 80 ? 3.715 -5.383 -17.672 1.00 92.19 80 GLU A O 1
ATOM 626 N N . LEU A 1 81 ? 2.856 -4.243 -15.948 1.00 91.06 81 LEU A N 1
ATOM 627 C CA . LEU A 1 81 ? 2.953 -5.370 -15.014 1.00 91.06 81 LEU A CA 1
ATOM 628 C C . LEU A 1 81 ? 1.848 -6.408 -15.247 1.00 91.06 81 LEU A C 1
ATOM 630 O O . LEU A 1 81 ? 2.062 -7.595 -14.994 1.00 91.06 81 LEU A O 1
ATOM 634 N N . LEU A 1 82 ? 0.670 -5.990 -15.721 1.00 93.56 82 LEU A N 1
ATOM 635 C CA . LEU A 1 82 ? -0.419 -6.905 -16.076 1.00 93.56 82 LEU A CA 1
ATOM 636 C C . LEU A 1 82 ? -0.147 -7.625 -17.391 1.00 93.56 82 LEU A C 1
ATOM 638 O O . LEU A 1 82 ? -0.477 -8.805 -17.521 1.00 93.56 82 LEU A O 1
ATOM 642 N N . ARG A 1 83 ? 0.416 -6.911 -18.366 1.00 92.44 83 ARG A N 1
ATOM 643 C CA . ARG A 1 83 ? 0.756 -7.440 -19.681 1.00 92.44 83 ARG A CA 1
ATOM 644 C C . ARG A 1 83 ? 2.004 -6.744 -20.195 1.00 92.44 83 ARG A C 1
ATOM 646 O O . ARG A 1 83 ? 1.932 -5.591 -20.609 1.00 92.44 83 ARG A O 1
ATOM 653 N N . ASP A 1 84 ? 3.107 -7.476 -20.234 1.00 91.56 84 ASP A N 1
ATOM 654 C CA . ASP A 1 84 ? 4.351 -6.953 -20.786 1.00 91.56 84 ASP A CA 1
ATOM 655 C C . ASP A 1 84 ? 4.223 -6.796 -22.321 1.00 91.56 84 ASP A C 1
ATOM 657 O O . ASP A 1 84 ? 4.013 -7.798 -23.016 1.00 91.56 84 ASP A O 1
ATOM 661 N N . PRO A 1 85 ? 4.314 -5.567 -22.876 1.00 87.81 85 PRO A N 1
ATOM 662 C CA . PRO A 1 85 ? 4.191 -5.321 -24.314 1.00 87.81 85 PRO A CA 1
ATOM 663 C C . PRO A 1 85 ? 5.410 -5.786 -25.124 1.00 87.81 85 PRO A C 1
ATOM 665 O O . PRO A 1 85 ? 5.348 -5.812 -26.352 1.00 87.81 85 PRO A O 1
ATOM 668 N N . ARG A 1 86 ? 6.522 -6.136 -24.468 1.00 87.62 86 ARG A N 1
ATOM 669 C CA . ARG A 1 86 ? 7.767 -6.565 -25.130 1.00 87.62 86 ARG A CA 1
ATOM 670 C C . ARG A 1 86 ? 7.663 -7.964 -25.712 1.00 87.62 86 ARG A C 1
ATOM 672 O O . ARG A 1 86 ? 8.404 -8.309 -26.630 1.00 87.62 86 ARG A O 1
ATOM 679 N N . TYR A 1 87 ? 6.751 -8.765 -25.172 1.00 86.69 87 TYR A N 1
ATOM 680 C CA . TYR A 1 87 ? 6.539 -10.139 -25.582 1.00 86.69 87 TYR A CA 1
ATOM 681 C C . TYR A 1 87 ? 5.284 -10.248 -26.456 1.00 86.69 87 TYR A C 1
ATOM 683 O O . TYR A 1 87 ? 4.229 -9.724 -26.095 1.00 86.69 87 TYR A O 1
ATOM 691 N N . PRO A 1 88 ? 5.348 -10.967 -27.594 1.00 85.81 88 PRO A N 1
ATOM 692 C CA . PRO A 1 88 ? 4.165 -11.208 -28.421 1.00 85.81 88 PRO A CA 1
ATOM 693 C C . PRO A 1 88 ? 3.136 -12.091 -27.693 1.00 85.81 88 PRO A C 1
ATOM 695 O O . PRO A 1 88 ? 1.929 -11.950 -27.891 1.00 85.81 88 PRO A O 1
ATOM 698 N N . ASN A 1 89 ? 3.615 -12.971 -26.809 1.00 89.50 89 ASN A N 1
ATOM 699 C CA . ASN A 1 89 ? 2.790 -13.778 -25.918 1.00 89.50 89 ASN A CA 1
ATOM 700 C C . ASN A 1 89 ? 2.469 -13.009 -24.630 1.00 89.50 89 ASN A C 1
ATOM 702 O O . ASN A 1 89 ? 3.271 -12.211 -24.155 1.00 89.50 89 ASN A O 1
ATOM 706 N N . VAL A 1 90 ? 1.306 -13.281 -24.029 1.00 87.62 90 VAL A N 1
ATOM 707 C CA . VAL A 1 90 ? 0.873 -12.612 -22.793 1.00 87.62 90 VAL A CA 1
ATOM 708 C C . VAL A 1 90 ? 1.740 -13.062 -21.613 1.00 87.62 90 VAL A C 1
ATOM 710 O O . VAL A 1 90 ? 1.502 -14.119 -21.031 1.00 87.62 90 VAL A O 1
ATOM 713 N N . VAL A 1 91 ? 2.710 -12.231 -21.233 1.00 89.94 91 VAL A N 1
ATOM 714 C CA . VAL A 1 91 ? 3.487 -12.373 -19.995 1.00 89.94 91 VAL A CA 1
ATOM 715 C C . VAL A 1 91 ? 2.879 -11.461 -18.933 1.00 89.94 91 VAL A C 1
ATOM 717 O O . VAL A 1 91 ? 2.686 -10.269 -19.169 1.00 89.94 91 VAL A O 1
ATOM 720 N N . ARG A 1 92 ? 2.531 -12.032 -17.774 1.00 94.31 92 ARG A N 1
ATOM 721 C CA . ARG A 1 92 ? 1.932 -11.301 -16.649 1.00 94.31 92 ARG A CA 1
ATOM 722 C C . ARG A 1 92 ? 2.841 -11.386 -15.433 1.00 94.31 92 ARG A C 1
ATOM 724 O O . ARG A 1 92 ? 3.097 -12.484 -14.943 1.00 94.31 92 ARG A O 1
ATOM 731 N N . HIS A 1 93 ? 3.260 -10.240 -14.914 1.00 93.81 93 HIS A N 1
ATOM 732 C CA . HIS A 1 93 ? 4.020 -10.149 -13.665 1.00 93.81 93 HIS A CA 1
ATOM 733 C C . HIS A 1 93 ? 3.105 -9.894 -12.465 1.00 93.81 93 HIS A C 1
ATOM 735 O O . HIS A 1 93 ? 3.408 -10.290 -11.340 1.00 93.81 93 HIS A O 1
ATOM 741 N N . LEU A 1 94 ? 1.944 -9.289 -12.719 1.00 94.88 94 LEU A N 1
ATOM 742 C CA . LEU A 1 94 ? 0.892 -9.031 -11.754 1.00 94.88 94 LEU A CA 1
ATOM 743 C C . LEU A 1 94 ? -0.438 -9.602 -12.262 1.00 94.88 94 LEU A C 1
ATOM 745 O O . LEU A 1 94 ? -0.756 -9.539 -13.446 1.00 94.88 94 LEU A O 1
ATOM 749 N N . ARG A 1 95 ? -1.236 -10.184 -11.360 1.00 94.06 95 ARG A N 1
ATOM 750 C CA . ARG A 1 95 ? -2.518 -10.814 -11.733 1.00 94.06 95 ARG A CA 1
ATOM 751 C C . ARG A 1 95 ? -3.615 -9.791 -12.023 1.00 94.06 95 ARG A C 1
ATOM 753 O O . ARG A 1 95 ? -4.439 -10.016 -12.903 1.00 94.06 95 ARG A O 1
ATOM 760 N N . ARG A 1 96 ? -3.647 -8.722 -11.230 1.00 94.00 96 ARG A N 1
ATOM 761 C CA . ARG A 1 96 ? -4.577 -7.593 -11.309 1.00 94.00 96 ARG A CA 1
ATOM 762 C C . ARG A 1 96 ? -3.972 -6.408 -10.565 1.00 94.00 96 ARG A C 1
ATOM 764 O O . ARG A 1 96 ? -3.163 -6.620 -9.663 1.00 94.00 96 ARG A O 1
ATOM 771 N N . ILE A 1 97 ? -4.397 -5.195 -10.893 1.00 94.06 97 ILE A N 1
ATOM 772 C CA . ILE A 1 97 ? -4.120 -4.042 -10.037 1.00 94.06 97 ILE A CA 1
ATOM 773 C C . ILE A 1 97 ? -4.988 -4.218 -8.787 1.00 94.06 97 ILE A C 1
ATOM 775 O O . ILE A 1 97 ? -6.199 -4.412 -8.885 1.00 94.06 97 ILE A O 1
ATOM 779 N N . TYR A 1 98 ? -4.342 -4.283 -7.626 1.00 95.00 98 TYR A N 1
ATOM 780 C CA . TYR A 1 98 ? -5.022 -4.419 -6.342 1.00 95.00 98 TYR A CA 1
ATOM 781 C C . TYR A 1 98 ? -5.493 -3.049 -5.864 1.00 95.00 98 TYR A C 1
ATOM 783 O O . TYR A 1 98 ? -4.822 -2.051 -6.117 1.00 95.00 98 TYR A O 1
ATOM 791 N N . ASP A 1 99 ? -6.610 -3.011 -5.148 1.00 96.06 99 ASP A N 1
ATOM 792 C CA . ASP A 1 99 ? -7.035 -1.808 -4.439 1.00 96.06 99 ASP A CA 1
ATOM 793 C C . ASP A 1 99 ? -6.113 -1.569 -3.237 1.00 96.06 99 ASP A C 1
ATOM 795 O O . ASP A 1 99 ? -5.621 -2.520 -2.623 1.00 96.06 99 ASP A O 1
ATOM 799 N N . ASP A 1 100 ? -5.857 -0.308 -2.910 1.00 95.44 100 ASP A N 1
ATOM 800 C CA . ASP A 1 100 ? -5.168 0.091 -1.692 1.00 95.44 100 ASP A CA 1
ATOM 801 C C . ASP A 1 100 ? -6.104 -0.164 -0.492 1.00 95.44 100 ASP A C 1
ATOM 803 O O . ASP A 1 100 ? -7.158 0.470 -0.389 1.00 95.44 100 ASP A O 1
ATOM 807 N N . PRO A 1 101 ? -5.753 -1.071 0.443 1.00 95.38 101 PRO A N 1
ATOM 808 C CA . PRO A 1 101 ? -6.604 -1.406 1.588 1.00 95.38 101 PRO A CA 1
ATOM 809 C C . PRO A 1 101 ? -6.869 -0.226 2.532 1.00 95.38 101 PRO A C 1
ATOM 811 O O . PRO A 1 101 ? -7.799 -0.280 3.336 1.00 95.38 101 PRO A O 1
ATOM 814 N N . MET A 1 102 ? -6.058 0.835 2.460 1.00 94.62 102 MET A N 1
ATOM 815 C CA . MET A 1 102 ? -6.215 2.024 3.294 1.00 94.62 102 MET A CA 1
ATOM 816 C C . MET A 1 102 ? -7.212 3.034 2.716 1.00 94.62 102 MET A C 1
ATOM 818 O O . MET A 1 102 ? -7.839 3.759 3.489 1.00 94.62 102 MET A O 1
ATOM 822 N N . THR A 1 103 ? -7.350 3.109 1.388 1.00 93.81 103 THR A N 1
ATOM 823 C CA . THR A 1 103 ? -8.264 4.040 0.690 1.00 93.81 103 THR A CA 1
ATOM 824 C C . THR A 1 103 ? -9.503 3.339 0.124 1.00 93.81 103 THR A C 1
ATOM 826 O O . THR A 1 103 ? -10.521 3.988 -0.125 1.00 93.81 103 THR A O 1
ATOM 829 N N . GLY A 1 104 ? -9.429 2.020 -0.072 1.00 93.50 104 GLY A N 1
ATOM 830 C CA . GLY A 1 104 ? -10.443 1.197 -0.729 1.00 93.50 104 GLY A CA 1
ATOM 831 C C . GLY A 1 104 ? -10.482 1.351 -2.253 1.00 93.50 104 GLY A C 1
ATOM 832 O O . GLY A 1 104 ? -11.466 0.944 -2.866 1.00 93.50 104 GLY A O 1
ATOM 833 N N . LYS A 1 105 ? -9.465 1.970 -2.868 1.00 94.00 105 LYS A N 1
ATOM 834 C CA . LYS A 1 105 ? -9.407 2.255 -4.311 1.00 94.00 105 LYS A CA 1
ATOM 835 C C . LYS A 1 105 ? -8.059 1.847 -4.891 1.00 94.00 105 LYS A C 1
ATOM 837 O O . LYS A 1 105 ? -7.058 1.837 -4.192 1.00 94.00 105 LYS A O 1
ATOM 842 N N . ALA A 1 106 ? -7.995 1.575 -6.189 1.00 91.88 106 ALA A N 1
ATOM 843 C CA . ALA A 1 106 ? -6.736 1.351 -6.902 1.00 91.88 106 ALA A CA 1
ATOM 844 C C . ALA A 1 106 ? -5.966 2.663 -7.204 1.00 91.88 106 ALA A C 1
ATOM 846 O O . ALA A 1 106 ? -5.528 2.879 -8.332 1.00 91.88 106 ALA A O 1
ATOM 847 N N . ASP A 1 107 ? -5.813 3.556 -6.221 1.00 93.81 107 ASP A N 1
ATOM 848 C CA . ASP A 1 107 ? -5.219 4.898 -6.357 1.00 93.81 107 ASP A CA 1
ATOM 849 C C . ASP A 1 107 ? -3.757 4.977 -5.883 1.00 93.81 107 ASP A C 1
ATOM 851 O O . ASP A 1 107 ? -3.329 5.941 -5.249 1.00 93.81 107 ASP A O 1
ATOM 855 N N . TRP A 1 108 ? -2.964 3.960 -6.224 1.00 95.25 108 TRP A N 1
ATOM 856 C CA . TRP A 1 108 ? -1.545 3.893 -5.877 1.00 95.25 108 TRP A CA 1
ATOM 857 C C . TRP A 1 108 ? -0.747 5.074 -6.428 1.00 95.25 108 TRP A C 1
ATOM 859 O O . TRP A 1 108 ? -0.821 5.404 -7.614 1.00 95.25 108 TRP A O 1
ATOM 869 N N . VAL A 1 109 ? 0.100 5.656 -5.578 1.00 95.44 109 VAL A N 1
ATOM 870 C CA . VAL A 1 109 ? 1.021 6.715 -5.986 1.00 95.44 109 VAL A CA 1
ATOM 871 C C . VAL A 1 109 ? 2.322 6.089 -6.472 1.00 95.44 109 VAL A C 1
ATOM 873 O O . VAL A 1 109 ? 2.938 5.257 -5.804 1.00 95.44 109 VAL A O 1
ATOM 876 N N . LEU A 1 110 ? 2.726 6.494 -7.671 1.00 94.81 110 LEU A N 1
ATOM 877 C CA . LEU A 1 110 ? 3.873 5.958 -8.390 1.00 94.81 110 LEU A CA 1
ATOM 878 C C . LEU A 1 110 ? 5.140 6.719 -8.004 1.00 94.81 110 LEU A C 1
ATOM 880 O O . LEU A 1 110 ? 5.221 7.934 -8.193 1.00 94.81 110 LEU A O 1
ATOM 884 N N . VAL A 1 111 ? 6.157 5.998 -7.538 1.00 94.31 111 VAL A N 1
ATOM 885 C CA . VAL A 1 111 ? 7.496 6.555 -7.343 1.00 94.31 111 VAL A CA 1
ATOM 886 C C . VAL A 1 111 ? 8.290 6.344 -8.616 1.00 94.31 111 VAL A C 1
ATOM 888 O O . VAL A 1 111 ? 8.561 5.212 -9.024 1.00 94.31 111 VAL A O 1
ATOM 891 N N . LYS A 1 112 ? 8.640 7.457 -9.253 1.00 93.00 112 LYS A N 1
ATOM 892 C CA . LYS A 1 112 ? 9.391 7.474 -10.503 1.00 93.00 112 LYS A CA 1
ATOM 893 C C . LYS A 1 112 ? 10.890 7.352 -10.245 1.00 93.00 112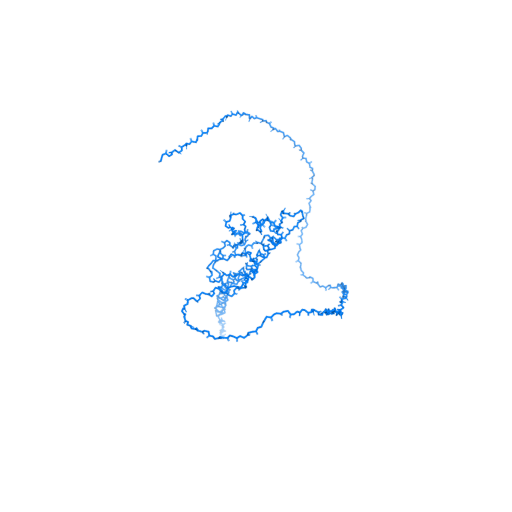 LYS A C 1
ATOM 895 O O . LYS A 1 112 ? 11.378 7.803 -9.208 1.00 93.00 112 LYS A O 1
ATOM 900 N N . ALA A 1 113 ? 11.614 6.747 -11.179 1.00 90.19 113 ALA A N 1
ATOM 901 C CA . ALA A 1 113 ? 13.069 6.755 -11.154 1.00 90.19 113 ALA A CA 1
ATOM 902 C C . ALA A 1 113 ? 13.606 8.182 -11.390 1.00 90.19 113 ALA A C 1
ATOM 904 O O . ALA A 1 113 ? 12.846 9.073 -11.783 1.00 90.19 113 ALA A O 1
ATOM 905 N N . PRO A 1 114 ? 14.916 8.420 -11.187 1.00 88.19 114 PRO A N 1
ATOM 906 C CA . PRO A 1 114 ? 15.531 9.723 -11.448 1.00 88.19 114 PRO A CA 1
ATOM 907 C C . PRO A 1 114 ? 15.348 10.231 -12.888 1.00 88.19 114 PRO A C 1
ATOM 909 O O . PRO A 1 114 ? 15.420 11.432 -13.122 1.00 88.19 114 PRO A O 1
ATOM 912 N N . ASP A 1 115 ? 15.090 9.333 -13.842 1.00 86.38 115 ASP A N 1
ATOM 913 C CA . ASP A 1 115 ? 14.784 9.668 -15.237 1.00 86.38 115 ASP A CA 1
ATOM 914 C C . ASP A 1 115 ? 13.355 10.216 -15.447 1.00 86.38 115 ASP A C 1
ATOM 916 O O . ASP A 1 115 ? 13.041 10.756 -16.508 1.00 86.38 115 ASP A O 1
ATOM 920 N N . GLY A 1 116 ? 12.475 10.077 -14.448 1.00 88.19 116 GLY A N 1
ATOM 921 C CA . GLY A 1 116 ? 11.074 10.489 -14.480 1.00 88.19 116 GLY A CA 1
ATOM 922 C C . GLY A 1 116 ? 10.157 9.643 -15.375 1.00 88.19 116 GLY A C 1
ATOM 923 O O . GLY A 1 116 ? 8.960 9.951 -15.463 1.00 88.19 116 GLY A O 1
ATOM 924 N N . GLN A 1 117 ? 10.677 8.602 -16.033 1.00 87.25 117 GLN A N 1
ATOM 925 C CA . GLN A 1 117 ? 9.947 7.813 -17.030 1.00 87.25 117 GLN A CA 1
ATOM 926 C C . GLN A 1 117 ? 9.510 6.450 -16.510 1.00 87.25 117 GLN A C 1
ATOM 928 O O . GLN A 1 117 ? 8.434 5.983 -16.884 1.00 87.25 117 GLN A O 1
ATOM 933 N N . THR A 1 118 ? 10.320 5.810 -15.673 1.00 90.94 118 THR A N 1
ATOM 934 C CA . THR A 1 118 ? 10.028 4.469 -15.166 1.00 90.94 118 THR A CA 1
ATOM 935 C C . THR A 1 118 ? 9.572 4.495 -13.715 1.00 90.94 118 THR A C 1
ATOM 937 O O . THR A 1 118 ? 9.862 5.421 -12.956 1.00 90.94 118 THR A O 1
ATOM 940 N N . ILE A 1 119 ? 8.829 3.467 -13.316 1.00 92.81 119 ILE A N 1
ATOM 941 C CA . ILE A 1 119 ? 8.334 3.288 -11.954 1.00 92.81 119 ILE A CA 1
ATOM 942 C C . ILE A 1 119 ? 9.312 2.387 -11.199 1.00 92.81 119 ILE A C 1
ATOM 944 O O . ILE A 1 119 ? 9.513 1.228 -11.561 1.00 92.81 119 ILE A O 1
ATOM 948 N N . VAL A 1 120 ? 9.899 2.901 -10.119 1.00 92.12 120 VAL A N 1
ATOM 949 C CA . VAL A 1 120 ? 10.799 2.133 -9.233 1.00 92.12 120 VAL A CA 1
ATOM 950 C C . VAL A 1 120 ? 10.071 1.519 -8.047 1.00 92.12 120 VAL A C 1
ATOM 952 O O . VAL A 1 120 ? 10.553 0.559 -7.440 1.00 92.12 120 VAL A O 1
ATOM 955 N N . GLY A 1 121 ? 8.909 2.069 -7.712 1.00 93.44 121 GLY A N 1
ATOM 956 C CA . GLY A 1 121 ? 8.090 1.593 -6.618 1.00 93.44 121 GLY A CA 1
ATOM 957 C C . GLY A 1 121 ? 6.760 2.312 -6.542 1.00 93.44 121 GLY A C 1
ATOM 958 O O . GLY A 1 121 ? 6.446 3.183 -7.352 1.00 93.44 121 GLY A O 1
ATOM 959 N N . ILE A 1 122 ? 5.984 1.937 -5.540 1.00 95.62 122 ILE A N 1
ATOM 960 C CA . ILE A 1 122 ? 4.671 2.517 -5.274 1.00 95.62 122 ILE A CA 1
ATOM 961 C C . ILE A 1 122 ? 4.500 2.759 -3.779 1.00 95.62 122 ILE A C 1
ATOM 963 O O . ILE A 1 122 ? 5.167 2.122 -2.964 1.00 95.62 122 ILE A O 1
ATOM 967 N N . HIS A 1 123 ? 3.581 3.639 -3.413 1.00 96.38 123 HIS A N 1
ATOM 968 C CA . HIS A 1 123 ? 3.104 3.763 -2.040 1.00 96.38 123 HIS A CA 1
ATOM 969 C C . HIS A 1 123 ? 1.601 4.038 -2.011 1.00 96.38 123 HIS A C 1
ATOM 971 O O . HIS A 1 123 ? 0.996 4.425 -3.014 1.00 96.38 123 HIS A O 1
ATOM 977 N N . SER A 1 124 ? 1.005 3.818 -0.841 1.00 96.25 124 SER A N 1
ATOM 978 C CA . SER A 1 124 ? -0.396 4.155 -0.584 1.00 96.25 124 SER A CA 1
ATOM 979 C C . SER A 1 124 ? -0.613 5.665 -0.710 1.00 96.25 124 SER A C 1
ATOM 981 O O . SER A 1 124 ? 0.277 6.452 -0.368 1.00 96.25 124 SER A O 1
ATOM 983 N N . ALA A 1 125 ? -1.797 6.084 -1.162 1.00 95.56 125 ALA A N 1
ATOM 984 C CA . ALA A 1 125 ? -2.200 7.494 -1.154 1.00 95.56 125 ALA A CA 1
ATOM 985 C C . ALA A 1 125 ? -2.619 7.984 0.250 1.00 95.56 125 ALA A C 1
ATOM 987 O O . ALA A 1 125 ? -2.784 9.185 0.480 1.00 95.56 125 ALA A O 1
ATOM 988 N N . SER A 1 126 ? -2.785 7.070 1.210 1.00 94.56 126 SER A N 1
ATOM 989 C CA . SER A 1 126 ? -3.263 7.385 2.553 1.00 94.56 126 SER A CA 1
ATOM 990 C C . SER A 1 126 ? -2.218 8.114 3.401 1.00 94.56 126 SER A C 1
ATOM 992 O O . SER A 1 126 ? -1.092 7.654 3.581 1.00 94.56 126 SER A O 1
ATOM 994 N N . GLN A 1 127 ? -2.633 9.221 4.024 1.00 93.94 127 GLN A N 1
ATOM 995 C CA . GLN A 1 127 ? -1.833 9.976 5.002 1.00 93.94 127 GLN A CA 1
ATOM 996 C C . GLN A 1 127 ? -1.970 9.447 6.442 1.00 93.94 127 GLN A C 1
ATOM 998 O O . GLN A 1 127 ? -1.563 10.095 7.409 1.00 93.94 127 GLN A O 1
ATOM 1003 N N . GLY A 1 128 ? -2.603 8.282 6.614 1.00 92.62 128 GLY A N 1
ATOM 1004 C CA . GLY A 1 128 ? -2.815 7.672 7.921 1.00 92.62 128 GLY A CA 1
ATOM 1005 C C . GLY A 1 128 ? -1.507 7.278 8.614 1.00 92.62 128 GLY A C 1
ATOM 1006 O O . GLY A 1 128 ? -0.526 6.912 7.975 1.00 92.62 128 GLY A O 1
ATOM 1007 N N . ARG A 1 129 ? -1.508 7.314 9.952 1.00 94.50 129 ARG A N 1
ATOM 1008 C CA . ARG A 1 129 ? -0.364 6.878 10.774 1.00 94.50 129 ARG A CA 1
ATOM 1009 C C . ARG A 1 129 ? -0.260 5.349 10.866 1.00 94.50 129 ARG A C 1
ATOM 1011 O O . ARG A 1 129 ? -1.237 4.732 11.283 1.00 94.50 129 ARG A O 1
ATOM 1018 N N . PRO A 1 130 ? 0.877 4.718 10.569 1.00 95.00 130 PRO A N 1
ATOM 1019 C CA . PRO A 1 130 ? 0.991 3.278 10.745 1.00 95.00 130 PRO A CA 1
ATOM 1020 C C . PRO A 1 130 ? 0.829 2.819 12.198 1.00 95.00 130 PRO A C 1
ATOM 1022 O O . PRO A 1 130 ? 1.216 3.523 13.134 1.00 95.00 130 PRO A O 1
ATOM 1025 N N . ILE A 1 131 ? 0.257 1.629 12.385 1.00 94.25 131 ILE A N 1
ATOM 1026 C CA . ILE A 1 131 ? 0.196 0.933 13.675 1.00 94.25 131 ILE A CA 1
ATOM 1027 C C . ILE A 1 131 ? 1.516 0.188 13.911 1.00 94.25 131 ILE A C 1
ATOM 1029 O O . ILE A 1 131 ? 2.043 0.193 15.025 1.00 94.25 131 ILE A O 1
ATOM 1033 N N . GLN A 1 132 ? 2.060 -0.456 12.878 1.00 93.50 132 GLN A N 1
ATOM 1034 C CA . GLN A 1 132 ? 3.365 -1.094 12.910 1.00 93.50 132 GLN A CA 1
ATOM 1035 C C . GLN A 1 132 ? 4.458 -0.038 12.767 1.00 93.50 132 GLN A C 1
ATOM 1037 O O . GLN A 1 132 ? 4.546 0.677 11.776 1.00 93.50 132 GLN A O 1
ATOM 1042 N N . ILE A 1 133 ? 5.305 0.055 13.787 1.00 93.75 133 ILE A N 1
ATOM 1043 C CA . ILE A 1 133 ? 6.393 1.039 13.845 1.00 93.75 133 ILE A CA 1
ATOM 1044 C C . ILE A 1 133 ? 7.744 0.363 13.577 1.00 93.75 133 ILE A C 1
ATOM 1046 O O . ILE A 1 133 ? 8.689 1.026 13.161 1.00 93.75 133 ILE A O 1
ATOM 1050 N N . LYS A 1 134 ? 7.853 -0.944 13.851 1.00 92.88 134 LYS A N 1
ATOM 1051 C CA . LYS A 1 134 ? 9.116 -1.695 13.888 1.00 92.88 134 LYS A CA 1
ATOM 1052 C C . LYS A 1 134 ? 8.914 -3.142 13.438 1.00 92.88 134 LYS A C 1
ATOM 1054 O O . LYS A 1 134 ? 7.776 -3.605 13.322 1.00 92.88 134 LYS A O 1
ATOM 1059 N N . GLN A 1 135 ? 10.025 -3.871 13.318 1.00 89.94 135 GLN A N 1
ATOM 1060 C CA . GLN A 1 135 ? 10.045 -5.324 13.101 1.00 89.94 135 GLN A CA 1
ATOM 1061 C C . GLN A 1 135 ? 9.403 -5.710 11.764 1.00 89.94 135 GLN A C 1
ATOM 1063 O O . GLN A 1 135 ? 8.602 -6.641 11.667 1.00 89.94 135 GLN A O 1
ATOM 1068 N N . PHE A 1 136 ? 9.731 -4.954 10.721 1.00 93.44 136 PHE A N 1
ATOM 1069 C CA . PHE A 1 136 ? 9.309 -5.304 9.377 1.00 93.44 136 PHE A CA 1
ATOM 1070 C C . PHE A 1 136 ? 10.129 -6.479 8.829 1.00 93.44 136 PHE A C 1
ATOM 1072 O O . PHE A 1 136 ? 11.320 -6.604 9.127 1.00 93.44 136 PHE A O 1
ATOM 1079 N N . PRO A 1 137 ? 9.515 -7.334 7.994 1.00 89.56 137 PRO A N 1
ATOM 1080 C CA . PRO A 1 137 ? 10.244 -8.292 7.176 1.00 89.56 137 PRO A CA 1
ATOM 1081 C C . PRO A 1 137 ? 11.374 -7.636 6.360 1.00 89.56 137 PRO A C 1
ATOM 1083 O O . PRO A 1 137 ? 11.238 -6.478 5.953 1.00 89.56 137 PRO A O 1
ATOM 1086 N N . PRO A 1 138 ? 12.445 -8.378 6.014 1.00 87.19 138 PRO A N 1
ATOM 1087 C CA . PRO A 1 138 ? 13.573 -7.845 5.241 1.00 87.19 138 PRO A CA 1
ATOM 1088 C C . PRO A 1 138 ? 13.192 -7.212 3.892 1.00 87.19 138 PRO A C 1
ATOM 1090 O O . PRO A 1 138 ? 13.906 -6.345 3.394 1.00 87.19 138 PRO A O 1
ATOM 1093 N N . ALA A 1 139 ? 12.057 -7.604 3.304 1.00 87.31 139 ALA A N 1
ATOM 1094 C CA . ALA A 1 139 ? 11.537 -7.019 2.067 1.00 87.31 139 ALA A CA 1
ATOM 1095 C C . ALA A 1 139 ? 11.189 -5.517 2.192 1.00 87.31 139 ALA A C 1
ATOM 1097 O O . ALA A 1 139 ? 11.268 -4.780 1.205 1.00 87.31 139 ALA A O 1
ATOM 1098 N N . PHE A 1 140 ? 10.866 -5.046 3.403 1.00 91.94 140 PHE A N 1
ATOM 1099 C CA . PHE A 1 140 ? 10.379 -3.687 3.674 1.00 91.94 140 PHE A CA 1
ATOM 1100 C C . PHE A 1 140 ? 11.369 -2.841 4.486 1.00 91.94 140 PHE A C 1
ATOM 1102 O O . PHE A 1 140 ? 10.987 -2.033 5.334 1.00 91.94 140 PHE A O 1
ATOM 1109 N N . GLN A 1 141 ? 12.669 -3.016 4.246 1.00 87.00 141 GLN A N 1
ATOM 1110 C CA . GLN A 1 141 ? 13.691 -2.167 4.864 1.00 87.00 141 GLN A CA 1
ATOM 1111 C C . GLN A 1 141 ? 13.395 -0.673 4.643 1.00 87.00 141 GLN A C 1
ATOM 1113 O O . GLN A 1 141 ? 13.053 -0.254 3.535 1.00 87.00 141 GLN A O 1
ATOM 1118 N N . GLY A 1 142 ? 13.564 0.136 5.692 1.00 88.19 142 GLY A N 1
ATOM 1119 C CA . GLY A 1 142 ? 13.336 1.587 5.653 1.00 88.19 142 GLY A CA 1
ATOM 1120 C C . GLY A 1 142 ? 11.919 2.040 6.030 1.00 88.19 142 GLY A C 1
ATOM 1121 O O . GLY A 1 142 ? 11.645 3.243 5.976 1.00 88.19 142 GLY A O 1
ATOM 1122 N N . PHE A 1 143 ? 11.040 1.108 6.420 1.00 94.38 143 PHE A N 1
ATOM 1123 C CA . PHE A 1 143 ? 9.683 1.404 6.908 1.00 94.38 143 PHE A CA 1
ATOM 1124 C C . PHE A 1 143 ? 9.635 1.674 8.419 1.00 94.38 143 PHE A C 1
ATOM 1126 O O . PHE A 1 143 ? 8.636 2.190 8.926 1.00 94.38 143 PHE A O 1
ATOM 1133 N N . ASP A 1 144 ? 10.717 1.366 9.139 1.00 94.19 144 ASP A N 1
ATOM 1134 C CA . ASP A 1 144 ? 10.808 1.591 10.577 1.00 94.19 144 ASP A CA 1
ATOM 1135 C C . ASP A 1 144 ? 10.623 3.076 10.931 1.00 94.19 144 ASP A C 1
ATOM 1137 O O . ASP A 1 144 ? 11.216 3.969 10.323 1.00 94.19 144 ASP A O 1
ATOM 1141 N N . ASN A 1 145 ? 9.813 3.333 11.959 1.00 94.06 145 ASN A N 1
ATOM 1142 C CA . ASN A 1 145 ? 9.528 4.654 12.528 1.00 94.06 145 ASN A CA 1
ATOM 1143 C C . ASN A 1 145 ? 8.939 5.691 11.550 1.00 94.06 145 ASN A C 1
ATOM 1145 O O . ASN A 1 145 ? 8.998 6.896 11.814 1.00 94.06 145 ASN A O 1
ATOM 1149 N N . ARG A 1 146 ? 8.341 5.250 10.439 1.00 95.12 146 ARG A N 1
ATOM 1150 C CA . ARG A 1 146 ? 7.595 6.136 9.538 1.00 95.12 146 ARG A CA 1
ATOM 1151 C C . ARG A 1 146 ? 6.288 6.616 10.160 1.00 95.12 146 ARG A C 1
ATOM 1153 O O . ARG A 1 146 ? 5.697 5.943 11.004 1.00 95.12 146 ARG A O 1
ATOM 1160 N N . LYS A 1 147 ? 5.845 7.806 9.747 1.00 94.19 147 LYS A N 1
ATOM 1161 C CA . LYS A 1 147 ? 4.673 8.479 10.329 1.00 94.19 147 LYS A CA 1
ATOM 1162 C C . LYS A 1 147 ? 3.446 8.421 9.427 1.00 94.19 147 LYS A C 1
ATOM 1164 O O . LYS A 1 147 ? 2.356 8.684 9.926 1.00 94.19 147 LYS A O 1
ATOM 1169 N N . SER A 1 148 ? 3.614 8.085 8.151 1.00 95.56 148 SER A N 1
ATOM 1170 C CA . SER A 1 148 ? 2.541 8.012 7.161 1.00 95.56 148 SER A CA 1
ATOM 1171 C C . SER A 1 148 ? 2.691 6.768 6.284 1.00 95.56 148 SER A C 1
ATOM 1173 O O . SER A 1 148 ? 3.813 6.328 6.032 1.00 95.56 148 SER A O 1
ATOM 1175 N N . TYR A 1 149 ? 1.581 6.221 5.778 1.00 95.62 149 TYR A N 1
ATOM 1176 C CA . TYR A 1 149 ? 1.625 5.157 4.761 1.00 95.62 149 TYR A CA 1
ATOM 1177 C C . TYR A 1 149 ? 2.219 5.640 3.429 1.00 95.62 149 TYR A C 1
ATOM 1179 O O . TYR A 1 149 ? 2.694 4.827 2.642 1.00 95.62 149 TYR A O 1
ATOM 1187 N N . THR A 1 150 ? 2.271 6.953 3.194 1.00 95.94 150 THR A N 1
ATOM 1188 C CA . THR A 1 150 ? 2.991 7.524 2.041 1.00 95.94 150 THR A CA 1
ATOM 1189 C C . THR A 1 150 ? 4.509 7.357 2.123 1.00 95.94 150 THR A C 1
ATOM 1191 O O . THR A 1 150 ? 5.176 7.276 1.097 1.00 95.94 150 THR A O 1
ATOM 1194 N N . ASP A 1 151 ? 5.063 7.232 3.332 1.00 95.50 151 ASP A N 1
ATOM 1195 C CA . ASP A 1 151 ? 6.492 6.977 3.524 1.00 95.50 151 ASP A CA 1
ATOM 1196 C C . ASP A 1 151 ? 6.860 5.499 3.279 1.00 95.50 151 ASP A C 1
ATOM 1198 O O . ASP A 1 151 ? 8.041 5.144 3.207 1.00 95.50 151 ASP A O 1
ATOM 1202 N N . TRP A 1 152 ? 5.861 4.613 3.208 1.00 95.75 152 TRP A N 1
ATOM 1203 C CA . TRP A 1 152 ? 6.036 3.183 2.964 1.00 95.75 152 TRP A CA 1
ATOM 1204 C C . TRP A 1 152 ? 6.135 2.919 1.466 1.00 95.75 152 TRP A C 1
ATOM 1206 O O . TRP A 1 152 ? 5.175 2.519 0.808 1.00 95.75 152 TRP A O 1
ATOM 1216 N N . VAL A 1 153 ? 7.326 3.167 0.922 1.00 95.44 153 VAL A N 1
ATOM 1217 C CA . VAL A 1 153 ? 7.596 2.989 -0.505 1.00 95.44 153 VAL A CA 1
ATOM 1218 C C . VAL A 1 153 ? 8.033 1.559 -0.816 1.00 95.44 153 VAL A C 1
ATOM 1220 O O . VAL A 1 153 ? 9.145 1.128 -0.502 1.00 95.44 153 VAL A O 1
ATOM 1223 N N . PHE A 1 154 ? 7.167 0.828 -1.505 1.00 95.25 154 PHE A N 1
ATOM 1224 C CA . PHE A 1 154 ? 7.413 -0.524 -1.988 1.00 95.25 154 PHE A CA 1
ATOM 1225 C C . PHE A 1 154 ? 8.255 -0.485 -3.265 1.00 95.25 154 PHE A C 1
ATOM 1227 O O . PHE A 1 154 ? 7.727 -0.416 -4.373 1.00 95.25 154 PHE A O 1
ATOM 1234 N N . ILE A 1 155 ? 9.579 -0.514 -3.106 1.00 92.50 155 ILE A N 1
ATOM 1235 C CA . ILE A 1 155 ? 10.538 -0.539 -4.220 1.00 92.50 155 ILE A CA 1
ATOM 1236 C C . ILE A 1 155 ? 10.949 -1.961 -4.605 1.00 92.50 155 ILE A C 1
ATOM 1238 O O . ILE A 1 155 ? 11.062 -2.842 -3.745 1.00 92.50 155 ILE A O 1
ATOM 1242 N N . ALA A 1 156 ? 11.244 -2.175 -5.887 1.00 85.50 156 ALA A N 1
ATOM 1243 C CA . ALA A 1 156 ? 11.876 -3.405 -6.355 1.00 85.50 156 ALA A CA 1
ATOM 1244 C C . ALA A 1 156 ? 13.313 -3.487 -5.823 1.00 85.50 156 ALA A C 1
ATOM 1246 O O . ALA A 1 156 ? 14.175 -2.694 -6.200 1.00 85.50 156 ALA A O 1
ATOM 1247 N N . ARG A 1 157 ? 13.581 -4.438 -4.925 1.00 77.69 157 ARG A N 1
ATOM 1248 C CA . ARG A 1 157 ? 14.934 -4.673 -4.404 1.00 77.69 157 ARG A CA 1
ATOM 1249 C C . ARG A 1 157 ? 15.573 -5.821 -5.161 1.00 77.69 157 ARG A C 1
ATOM 1251 O O . ARG A 1 157 ? 15.049 -6.927 -5.135 1.00 77.69 157 ARG A O 1
ATOM 1258 N N . TYR A 1 158 ? 16.713 -5.593 -5.789 1.00 65.31 158 TYR A N 1
ATOM 1259 C CA . TYR A 1 158 ? 17.546 -6.696 -6.254 1.00 65.31 158 TYR A CA 1
ATOM 1260 C C . TYR A 1 158 ? 18.386 -7.142 -5.061 1.00 65.31 158 TYR A C 1
ATOM 1262 O O . TYR A 1 158 ? 18.907 -6.268 -4.357 1.00 65.31 158 TYR A O 1
ATOM 1270 N N . PRO A 1 159 ? 18.498 -8.450 -4.770 1.00 55.62 159 PRO A N 1
ATOM 1271 C CA . PRO A 1 159 ? 19.508 -8.892 -3.826 1.00 55.62 159 PRO A CA 1
ATOM 1272 C C . PRO A 1 159 ? 20.829 -8.322 -4.332 1.00 55.62 159 PRO A C 1
ATOM 1274 O O . PRO A 1 159 ? 21.194 -8.550 -5.486 1.00 55.62 159 PRO A O 1
ATOM 1277 N N . ALA A 1 160 ? 21.485 -7.502 -3.511 1.00 51.22 160 ALA A N 1
ATOM 1278 C CA . ALA A 1 160 ? 22.817 -7.040 -3.835 1.00 51.22 160 ALA A CA 1
ATOM 1279 C C . ALA A 1 160 ? 23.643 -8.308 -4.046 1.00 51.22 160 ALA A C 1
ATOM 1281 O O . ALA A 1 160 ? 23.860 -9.067 -3.102 1.00 51.22 160 ALA A O 1
ATOM 1282 N N . LEU A 1 161 ? 24.033 -8.583 -5.291 1.00 42.38 161 LEU A N 1
ATOM 1283 C CA . LEU A 1 161 ? 25.136 -9.492 -5.542 1.00 42.38 161 LEU A CA 1
ATOM 1284 C C . LEU A 1 161 ? 26.267 -8.903 -4.717 1.00 42.38 161 LEU A C 1
ATOM 1286 O O . LEU A 1 161 ? 26.659 -7.769 -4.983 1.00 42.38 161 LEU A O 1
ATOM 1290 N N . THR A 1 162 ? 26.662 -9.600 -3.654 1.00 43.09 162 THR A N 1
ATOM 1291 C CA . THR A 1 162 ? 27.712 -9.197 -2.726 1.00 43.09 162 THR A CA 1
ATOM 1292 C C . THR A 1 162 ? 28.897 -8.690 -3.540 1.00 43.09 162 THR A C 1
ATOM 1294 O O . THR A 1 162 ? 29.683 -9.483 -4.054 1.00 43.09 162 THR A O 1
ATOM 1297 N N . GLN A 1 163 ? 29.002 -7.370 -3.723 1.00 43.09 163 GLN A N 1
ATOM 1298 C CA . GLN A 1 163 ? 30.198 -6.762 -4.275 1.00 43.09 163 GLN A CA 1
ATOM 1299 C C . GLN A 1 163 ? 31.283 -7.091 -3.263 1.00 43.09 163 GLN A C 1
ATOM 1301 O O . GLN A 1 163 ? 31.182 -6.726 -2.091 1.00 43.09 163 GLN A O 1
ATOM 1306 N N . GLY A 1 164 ? 32.243 -7.902 -3.704 1.00 41.44 164 GLY A N 1
ATOM 1307 C CA . GLY A 1 164 ? 33.328 -8.390 -2.878 1.00 41.44 164 GLY A CA 1
ATOM 1308 C C . GLY A 1 164 ? 33.965 -7.246 -2.101 1.00 41.44 164 GLY A C 1
ATOM 1309 O O . GLY A 1 164 ? 34.439 -6.274 -2.678 1.00 41.44 164 GLY A O 1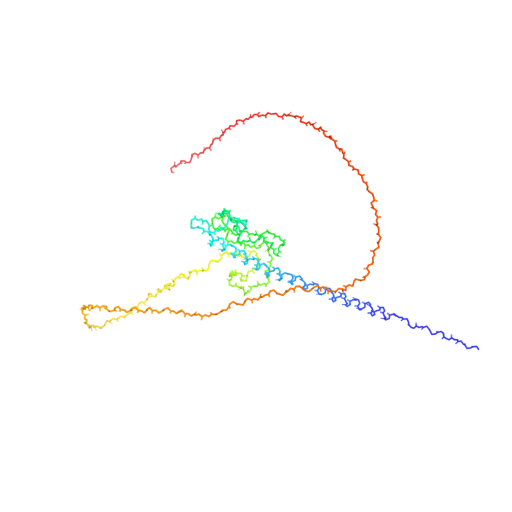
ATOM 1310 N N . GLN A 1 165 ? 33.920 -7.387 -0.780 1.00 48.69 165 GLN A N 1
ATOM 1311 C CA . GLN A 1 165 ? 35.010 -7.109 0.143 1.00 48.69 165 GLN A CA 1
ATOM 1312 C C . GLN A 1 165 ? 36.134 -6.231 -0.436 1.00 48.69 165 GLN A C 1
ATOM 1314 O O . GLN A 1 165 ? 37.027 -6.705 -1.139 1.00 48.69 165 GLN A O 1
ATOM 1319 N N . ARG A 1 166 ? 36.159 -4.966 -0.029 1.00 43.12 166 ARG A N 1
ATOM 1320 C CA . ARG A 1 166 ? 37.424 -4.279 0.216 1.00 43.12 166 ARG A CA 1
ATOM 1321 C C . ARG A 1 166 ? 37.243 -3.361 1.423 1.00 43.12 166 ARG A C 1
ATOM 1323 O O . ARG A 1 166 ? 36.660 -2.289 1.281 1.00 43.12 166 ARG A O 1
ATOM 1330 N N . PRO A 1 167 ? 37.708 -3.767 2.615 1.00 47.94 167 PRO A N 1
ATOM 1331 C CA . PRO A 1 167 ? 37.994 -2.813 3.667 1.00 47.94 167 PRO A CA 1
ATOM 1332 C C . PRO A 1 167 ? 39.118 -1.927 3.128 1.00 47.94 167 PRO A C 1
ATOM 1334 O O . PRO A 1 167 ? 40.203 -2.416 2.813 1.00 47.94 167 PRO A O 1
ATOM 1337 N N . GLY A 1 168 ? 38.836 -0.641 2.941 1.00 45.06 168 GLY A N 1
ATOM 1338 C CA . GLY A 1 168 ? 39.887 0.354 2.805 1.00 45.06 168 GLY A CA 1
ATOM 1339 C C . GLY A 1 168 ? 40.585 0.466 4.152 1.00 45.06 168 GLY A C 1
ATOM 1340 O O . GLY A 1 168 ? 40.141 1.226 5.006 1.00 45.06 168 GLY A O 1
ATOM 1341 N N . ASP A 1 169 ? 41.622 -0.339 4.358 1.00 44.66 169 ASP A N 1
ATOM 1342 C CA . ASP A 1 169 ? 42.578 -0.127 5.435 1.00 44.66 169 ASP A CA 1
ATOM 1343 C C . ASP A 1 169 ? 43.414 1.095 5.054 1.00 44.66 169 ASP A C 1
ATOM 1345 O O . ASP A 1 169 ? 44.253 1.043 4.155 1.00 44.66 169 ASP A O 1
ATOM 1349 N N . ASN A 1 170 ? 43.091 2.232 5.662 1.00 52.84 170 ASN A N 1
ATOM 1350 C CA . ASN A 1 170 ? 43.874 3.451 5.546 1.00 52.84 170 ASN A CA 1
ATOM 1351 C C . ASN A 1 170 ? 44.403 3.796 6.939 1.00 52.84 170 ASN A C 1
ATOM 1353 O O . ASN A 1 170 ? 43.974 4.756 7.577 1.00 52.84 170 ASN A O 1
ATOM 1357 N N . THR A 1 171 ? 45.318 2.961 7.425 1.00 40.47 171 THR A N 1
ATOM 1358 C CA . THR A 1 171 ? 46.185 3.256 8.565 1.00 40.47 171 THR A CA 1
ATOM 1359 C C . THR A 1 171 ? 47.577 3.622 8.046 1.00 40.47 171 THR A C 1
ATOM 1361 O O . THR A 1 171 ? 48.485 2.805 7.951 1.00 40.47 171 THR A O 1
ATOM 1364 N N . LEU A 1 172 ? 47.761 4.894 7.685 1.00 50.53 172 LEU A N 1
ATOM 1365 C CA . LEU A 1 172 ? 49.091 5.489 7.555 1.00 50.53 172 LEU A CA 1
ATOM 1366 C C . LEU A 1 172 ? 49.402 6.232 8.854 1.00 50.53 172 LEU A C 1
ATOM 1368 O O . LEU A 1 172 ? 48.957 7.364 9.032 1.00 50.53 172 LEU A O 1
ATOM 1372 N N . ASN A 1 173 ? 50.162 5.601 9.754 1.00 41.12 173 ASN A N 1
ATOM 1373 C CA . ASN A 1 173 ? 50.959 6.326 10.741 1.00 41.12 173 ASN A CA 1
ATOM 1374 C C . ASN A 1 173 ? 52.165 5.498 11.234 1.00 41.12 173 ASN A C 1
ATOM 1376 O O . ASN A 1 173 ? 51.990 4.495 11.915 1.00 41.12 173 ASN A O 1
ATOM 1380 N N . ASN A 1 174 ? 53.356 5.987 10.870 1.00 43.47 174 ASN A N 1
ATOM 1381 C CA . ASN A 1 174 ? 54.686 5.847 11.480 1.00 43.47 174 ASN A CA 1
ATOM 1382 C C . ASN A 1 174 ? 55.294 4.473 11.842 1.00 43.47 174 ASN A C 1
ATOM 1384 O O . ASN A 1 174 ? 54.895 3.828 12.800 1.00 43.47 174 ASN A O 1
ATOM 1388 N N . GLY A 1 175 ? 56.395 4.169 11.132 1.00 40.06 175 GLY A N 1
ATOM 1389 C CA . GLY A 1 175 ? 57.753 3.995 11.683 1.00 40.06 175 GLY A CA 1
ATOM 1390 C C . GLY A 1 175 ? 58.015 2.843 12.656 1.00 40.06 175 GLY A C 1
ATOM 1391 O O . GLY A 1 175 ? 57.627 2.928 13.810 1.00 40.06 175 GLY A O 1
ATOM 1392 N N . ASP A 1 176 ? 58.761 1.820 12.214 1.00 40.62 176 ASP A N 1
ATOM 1393 C CA . ASP A 1 176 ? 60.128 1.562 12.705 1.00 40.62 176 ASP A CA 1
ATOM 1394 C C . ASP A 1 176 ? 60.736 0.239 12.179 1.00 40.62 176 ASP A C 1
ATOM 1396 O O . ASP A 1 176 ? 60.152 -0.834 12.272 1.00 40.62 176 ASP A O 1
ATOM 1400 N N . SER A 1 177 ? 61.973 0.375 11.689 1.00 45.00 177 SER A N 1
ATOM 1401 C CA . SER A 1 177 ? 63.146 -0.498 11.882 1.00 45.00 177 SER A CA 1
ATOM 1402 C C . SER A 1 177 ? 63.265 -1.921 11.290 1.00 45.00 177 SER A C 1
ATOM 1404 O O . SER A 1 177 ? 62.652 -2.882 11.733 1.00 45.00 177 SER A O 1
ATOM 1406 N N . ALA A 1 178 ? 64.286 -2.010 10.422 1.00 34.50 178 ALA A N 1
ATOM 1407 C CA . ALA A 1 178 ? 65.428 -2.942 10.439 1.00 34.50 178 ALA A CA 1
ATOM 1408 C C . ALA A 1 178 ? 65.214 -4.437 10.121 1.00 34.50 178 ALA A C 1
ATOM 1410 O O . ALA A 1 178 ? 64.501 -5.172 10.794 1.00 34.50 178 ALA A O 1
ATOM 1411 N N . GLY A 1 179 ? 65.936 -4.891 9.089 1.00 32.81 179 GLY A N 1
ATOM 1412 C CA . GLY A 1 179 ? 65.933 -6.268 8.609 1.00 32.81 179 GLY A CA 1
ATOM 1413 C C . GLY A 1 179 ? 66.917 -7.210 9.299 1.00 32.81 179 GLY A C 1
ATOM 1414 O O . GLY A 1 179 ? 67.724 -6.799 10.126 1.00 32.81 179 GLY A O 1
ATOM 1415 N N . ASN A 1 180 ? 66.886 -8.475 8.866 1.00 41.03 180 ASN A N 1
ATOM 1416 C CA . ASN A 1 180 ? 68.049 -9.358 8.879 1.00 41.03 180 ASN A CA 1
ATOM 1417 C C . ASN A 1 180 ? 67.908 -10.533 7.880 1.00 41.03 180 ASN A C 1
ATOM 1419 O O . ASN A 1 180 ? 66.977 -11.326 7.962 1.00 41.03 180 ASN A O 1
ATOM 1423 N N . THR A 1 181 ? 68.865 -10.576 6.948 1.00 35.78 181 THR A N 1
ATOM 1424 C CA . THR A 1 181 ? 69.593 -11.708 6.327 1.00 35.78 181 THR A CA 1
ATOM 1425 C C . THR A 1 181 ? 68.926 -13.013 5.855 1.00 35.78 181 THR A C 1
ATOM 1427 O O . THR A 1 181 ? 68.505 -13.847 6.647 1.00 35.78 181 THR A O 1
ATOM 1430 N N . SER A 1 182 ? 69.139 -13.246 4.550 1.00 36.72 182 SER A N 1
ATOM 1431 C CA . SER A 1 182 ? 69.914 -14.355 3.943 1.00 36.72 182 SER A CA 1
ATOM 1432 C C . SER A 1 182 ? 69.386 -15.794 3.954 1.00 36.72 182 SER A C 1
ATOM 1434 O O . SER A 1 182 ? 69.269 -16.424 4.997 1.00 36.72 182 SER A O 1
ATOM 1436 N N . GLY A 1 183 ? 69.289 -16.377 2.747 1.00 33.72 183 GLY A N 1
ATOM 1437 C CA . GLY A 1 183 ? 69.351 -17.834 2.562 1.00 33.72 183 GLY A CA 1
ATOM 1438 C C . GLY A 1 183 ? 68.780 -18.396 1.254 1.00 33.72 183 GLY A C 1
ATOM 1439 O O . GLY A 1 183 ? 67.719 -18.997 1.276 1.00 33.72 183 GLY A O 1
ATOM 1440 N N . SER A 1 184 ? 69.507 -18.219 0.142 1.00 38.50 184 SER A N 1
ATOM 1441 C CA . SER A 1 184 ? 69.710 -19.182 -0.972 1.00 38.50 184 SER A CA 1
ATOM 1442 C C . SER A 1 184 ? 68.597 -20.177 -1.390 1.00 38.50 184 SER A C 1
ATOM 1444 O O . SER A 1 184 ? 68.350 -21.153 -0.686 1.00 38.50 184 SER A O 1
ATOM 1446 N N . ASN A 1 185 ? 68.095 -20.082 -2.633 1.00 39.38 185 ASN A N 1
ATOM 1447 C CA . ASN A 1 185 ? 68.505 -20.947 -3.766 1.00 39.38 185 ASN A CA 1
ATOM 1448 C C . ASN A 1 185 ? 67.645 -20.736 -5.038 1.00 39.38 185 ASN A C 1
ATOM 1450 O O . ASN A 1 185 ? 66.435 -20.541 -4.976 1.00 39.38 185 ASN A O 1
ATOM 1454 N N . LEU A 1 186 ? 68.329 -20.772 -6.188 1.00 41.00 186 LEU A N 1
ATOM 1455 C CA . LEU A 1 186 ? 67.832 -20.712 -7.577 1.00 41.00 186 LEU A CA 1
ATOM 1456 C C . LEU A 1 186 ? 67.488 -22.159 -8.090 1.00 41.00 186 LEU A C 1
ATOM 1458 O O . LEU A 1 186 ? 67.520 -23.078 -7.277 1.00 41.00 186 LEU A O 1
ATOM 1462 N N . PRO A 1 187 ? 67.127 -22.428 -9.371 1.00 56.34 187 PRO A N 1
ATOM 1463 C CA . PRO A 1 187 ? 65.846 -23.020 -9.785 1.00 56.34 187 PRO A CA 1
ATOM 1464 C C . PRO A 1 187 ? 65.984 -24.378 -10.537 1.00 56.34 187 PRO A C 1
ATOM 1466 O O . PRO A 1 187 ? 67.065 -24.956 -10.575 1.00 56.34 187 PRO A O 1
ATOM 1469 N N . SER A 1 188 ? 64.911 -24.804 -11.239 1.00 34.72 188 SER A N 1
ATOM 1470 C CA . SER A 1 188 ? 64.797 -25.901 -12.249 1.00 34.72 188 SER A CA 1
ATOM 1471 C C . SER A 1 188 ? 64.753 -27.331 -11.661 1.00 34.72 188 SER A C 1
ATOM 1473 O O . SER A 1 188 ? 65.537 -27.647 -10.783 1.00 34.72 188 SER A O 1
ATOM 1475 N N . ASN A 1 189 ? 63.839 -28.257 -11.996 1.00 35.59 189 ASN A N 1
ATOM 1476 C CA . ASN A 1 189 ? 63.379 -28.776 -13.297 1.00 35.59 189 ASN A CA 1
ATOM 1477 C C . ASN A 1 189 ? 62.140 -29.718 -13.075 1.00 35.59 189 ASN A C 1
ATOM 1479 O O . ASN A 1 189 ? 61.973 -30.202 -11.960 1.00 35.59 189 ASN A O 1
ATOM 1483 N N . GLY A 1 190 ? 61.278 -29.969 -14.084 1.00 34.81 190 GLY A N 1
ATOM 1484 C CA . GLY A 1 190 ? 59.980 -30.707 -13.980 1.00 34.81 190 GLY A CA 1
ATOM 1485 C C . GLY A 1 190 ? 60.063 -32.246 -13.814 1.00 34.81 190 GLY A C 1
ATOM 1486 O O . GLY A 1 190 ? 61.087 -32.725 -13.340 1.00 34.81 190 GLY A O 1
ATOM 1487 N N . PRO A 1 191 ? 59.072 -33.071 -14.245 1.00 46.62 191 PRO A N 1
ATOM 1488 C CA . PRO A 1 191 ? 57.695 -32.805 -14.674 1.00 46.62 191 PRO A CA 1
ATOM 1489 C C . PRO A 1 191 ? 56.605 -33.588 -13.880 1.00 46.62 191 PRO A C 1
ATOM 1491 O O . PRO A 1 191 ? 56.858 -34.501 -13.102 1.00 46.62 191 PRO A O 1
ATOM 1494 N N . GLN A 1 192 ? 55.363 -33.189 -14.146 1.00 49.50 192 GLN A N 1
ATOM 1495 C CA . GLN A 1 192 ? 54.048 -33.744 -13.791 1.00 49.50 192 GLN A CA 1
ATOM 1496 C C . GLN A 1 192 ? 53.914 -35.289 -13.794 1.00 49.50 192 GLN A C 1
ATOM 1498 O O . GLN A 1 192 ? 54.384 -35.938 -14.729 1.00 49.50 192 GLN A O 1
ATOM 1503 N N . PRO A 1 193 ? 53.096 -35.860 -12.884 1.00 45.69 193 PRO A N 1
ATOM 1504 C CA . PRO A 1 193 ? 52.284 -37.027 -13.212 1.00 45.69 193 PRO A CA 1
ATOM 1505 C C . PRO A 1 193 ? 50.783 -36.717 -13.154 1.00 45.69 193 PRO A C 1
ATOM 1507 O O . PRO A 1 193 ? 50.241 -36.161 -12.199 1.00 45.69 193 PRO A O 1
ATOM 1510 N N . SER A 1 194 ? 50.127 -37.103 -14.239 1.00 40.31 194 SER A N 1
ATOM 1511 C CA . SER A 1 194 ? 48.693 -37.119 -14.483 1.00 40.31 194 SER A CA 1
ATOM 1512 C C . SER A 1 194 ? 47.998 -38.109 -13.545 1.00 40.31 194 SER A C 1
ATOM 1514 O O . SER A 1 194 ? 48.338 -39.290 -13.533 1.00 40.31 194 SER A O 1
ATOM 1516 N N . GLY A 1 195 ? 46.982 -37.655 -12.814 1.00 35.09 195 GLY A N 1
ATOM 1517 C CA . GLY A 1 195 ? 46.090 -38.516 -12.042 1.00 35.09 195 GLY A CA 1
ATOM 1518 C C . GLY A 1 195 ? 44.677 -37.948 -12.051 1.00 35.09 195 GLY A C 1
ATOM 1519 O O . GLY A 1 195 ? 44.377 -37.008 -11.323 1.00 35.09 195 GLY A O 1
ATOM 1520 N N . SER A 1 196 ? 43.818 -38.490 -12.912 1.00 52.47 196 SER A N 1
ATOM 1521 C CA . SER A 1 196 ? 42.380 -38.215 -12.929 1.00 52.47 196 SER A CA 1
ATOM 1522 C C . SER A 1 196 ? 41.676 -39.000 -11.818 1.00 52.47 196 SER A C 1
ATOM 1524 O O . SER A 1 196 ? 41.857 -40.215 -11.754 1.00 52.47 196 SER A O 1
ATOM 1526 N N . PRO A 1 197 ? 40.787 -38.388 -11.022 1.00 50.75 197 PRO A N 1
ATOM 1527 C CA . PRO A 1 197 ? 39.718 -39.120 -10.364 1.00 50.75 197 PRO A CA 1
ATOM 1528 C C . PRO A 1 197 ? 38.435 -38.987 -11.194 1.00 50.75 197 PRO A C 1
ATOM 1530 O O . PRO A 1 197 ? 37.716 -37.993 -11.116 1.00 50.75 197 PRO A O 1
ATOM 1533 N N . SER A 1 198 ? 38.155 -40.004 -12.012 1.00 43.25 198 SER A N 1
ATOM 1534 C CA . SER A 1 198 ? 36.808 -40.251 -12.528 1.00 43.25 198 SER A CA 1
ATOM 1535 C C . SER A 1 198 ? 36.029 -40.987 -11.440 1.00 43.25 198 SER A C 1
ATOM 1537 O O . SER A 1 198 ? 36.364 -42.117 -11.091 1.00 43.25 198 SER A O 1
ATOM 1539 N N . GLY A 1 199 ? 35.031 -40.325 -10.860 1.00 36.88 199 GLY A N 1
ATOM 1540 C CA . GLY A 1 199 ? 34.175 -40.887 -9.822 1.00 36.88 199 GLY A CA 1
ATOM 1541 C C . GLY A 1 199 ? 32.831 -40.174 -9.807 1.00 36.88 199 GLY A C 1
ATOM 1542 O O . GLY A 1 199 ? 32.667 -39.153 -9.148 1.00 36.88 199 GLY A O 1
ATOM 1543 N N . SER A 1 200 ? 31.876 -40.693 -10.574 1.00 52.78 200 SER A N 1
ATOM 1544 C CA . SER A 1 200 ? 30.473 -40.277 -10.541 1.00 52.78 200 SER A CA 1
ATOM 1545 C C . SER A 1 200 ? 29.783 -40.863 -9.303 1.00 52.78 200 SER A C 1
ATOM 1547 O O . SER A 1 200 ? 29.856 -42.077 -9.113 1.00 52.78 200 SER A O 1
ATOM 1549 N N . PRO A 1 201 ? 29.042 -40.084 -8.496 1.00 54.53 201 PRO A N 1
ATOM 1550 C CA . PRO A 1 201 ? 28.096 -40.659 -7.553 1.00 54.53 201 PRO A CA 1
ATOM 1551 C C . PRO A 1 201 ? 26.752 -40.880 -8.262 1.00 54.53 201 PRO A C 1
ATOM 1553 O O . PRO A 1 201 ? 25.907 -39.989 -8.328 1.00 54.53 201 PRO A O 1
ATOM 1556 N N . PHE A 1 202 ? 26.549 -42.082 -8.806 1.00 42.03 202 PHE A N 1
ATOM 1557 C CA . PHE A 1 202 ? 25.214 -42.570 -9.156 1.00 42.03 202 PHE A CA 1
ATOM 1558 C C . PHE A 1 202 ? 24.537 -43.048 -7.864 1.00 42.03 202 PHE A C 1
ATOM 1560 O O . PHE A 1 202 ? 24.813 -44.136 -7.365 1.00 42.03 202 PHE A O 1
ATOM 1567 N N . GLY A 1 203 ? 23.694 -42.192 -7.287 1.00 38.22 203 GLY A N 1
ATOM 1568 C CA . GLY A 1 203 ? 22.843 -42.504 -6.142 1.00 38.22 203 GLY A CA 1
ATOM 1569 C C . GLY A 1 203 ? 21.387 -42.589 -6.583 1.00 38.22 203 GLY A C 1
ATOM 1570 O O . GLY A 1 203 ? 20.715 -41.571 -6.718 1.00 38.22 203 GLY A O 1
ATOM 1571 N N . SER A 1 204 ? 20.914 -43.807 -6.821 1.00 49.00 204 SER A N 1
ATOM 1572 C CA . SER A 1 204 ? 19.509 -44.132 -7.063 1.00 49.00 204 SER A CA 1
ATOM 1573 C C . SER A 1 204 ? 18.739 -44.178 -5.743 1.00 49.00 204 SER A C 1
ATOM 1575 O O . SER A 1 204 ? 19.185 -44.880 -4.836 1.00 49.00 204 SER A O 1
ATOM 1577 N N . SER A 1 205 ? 17.584 -43.500 -5.659 1.00 48.94 205 SER A N 1
ATOM 1578 C CA . SER A 1 205 ? 16.367 -43.860 -4.881 1.00 48.94 205 SER A CA 1
ATOM 1579 C C . SER A 1 205 ? 15.397 -42.656 -4.789 1.00 48.94 205 SER A C 1
ATOM 1581 O O . SER A 1 205 ? 15.848 -41.521 -4.911 1.00 48.94 205 SER A O 1
ATOM 1583 N N . PRO A 1 206 ? 14.111 -42.823 -4.420 1.00 48.66 206 PRO A N 1
ATOM 1584 C CA . PRO A 1 206 ? 13.117 -43.768 -4.941 1.00 48.66 206 PRO A CA 1
ATOM 1585 C C . PRO A 1 206 ? 11.713 -43.120 -5.137 1.00 48.66 206 PRO A C 1
ATOM 1587 O O . PRO A 1 206 ? 11.369 -42.134 -4.496 1.00 48.66 206 PRO A O 1
ATOM 1590 N N . GLY A 1 207 ? 10.862 -43.751 -5.956 1.00 36.09 207 GLY A N 1
ATOM 1591 C CA . GLY A 1 207 ? 9.408 -43.855 -5.726 1.00 36.09 207 GLY A CA 1
ATOM 1592 C C . GLY A 1 207 ? 8.519 -42.610 -5.884 1.00 36.09 207 GLY A C 1
ATOM 1593 O O . GLY A 1 207 ? 8.357 -41.810 -4.969 1.00 36.09 207 GLY A O 1
ATOM 1594 N N . SER A 1 208 ? 7.790 -42.544 -7.000 1.00 51.12 208 SER A N 1
ATOM 1595 C CA . SER A 1 208 ? 6.544 -41.774 -7.111 1.00 51.12 208 SER A CA 1
ATOM 1596 C C . SER A 1 208 ? 5.416 -42.459 -6.324 1.00 51.12 208 SER A C 1
ATOM 1598 O O . SER A 1 208 ? 5.174 -43.645 -6.557 1.00 51.12 208 SER A O 1
ATOM 1600 N N . PRO A 1 209 ? 4.646 -41.758 -5.472 1.00 51.75 209 PRO A N 1
ATOM 1601 C CA . PRO A 1 209 ? 3.346 -42.254 -5.055 1.00 51.75 209 PRO A CA 1
ATOM 1602 C C . PRO A 1 209 ? 2.305 -41.905 -6.127 1.00 51.75 209 PRO A C 1
ATOM 1604 O O . PRO A 1 209 ? 1.820 -40.779 -6.222 1.00 51.75 209 PRO A O 1
ATOM 1607 N N . SER A 1 210 ? 1.970 -42.906 -6.943 1.00 43.50 210 SER A N 1
ATOM 1608 C CA . SER A 1 210 ? 0.703 -42.959 -7.671 1.00 43.50 210 SER A CA 1
ATOM 1609 C C . SER A 1 210 ? -0.416 -43.137 -6.642 1.00 43.50 210 SER A C 1
ATOM 1611 O O . SER A 1 210 ? -0.521 -44.184 -6.006 1.00 43.50 210 SER A O 1
ATOM 1613 N N . GLY A 1 211 ? -1.191 -42.077 -6.419 1.00 37.09 211 GLY A N 1
ATOM 1614 C CA . GLY A 1 211 ? -2.338 -42.045 -5.518 1.00 37.09 211 GLY A CA 1
ATOM 1615 C C . GLY A 1 211 ? -3.602 -41.735 -6.305 1.00 37.09 211 GLY A C 1
ATOM 1616 O O . GLY A 1 211 ? -3.856 -40.596 -6.682 1.00 37.09 211 GLY A O 1
ATOM 1617 N N . SER A 1 212 ? -4.355 -42.792 -6.568 1.00 47.41 212 SER A N 1
ATOM 1618 C CA . SER A 1 212 ? -5.681 -42.866 -7.171 1.00 47.41 212 SER A CA 1
ATOM 1619 C C . SER A 1 212 ? -6.726 -41.933 -6.542 1.00 47.41 212 SER A C 1
ATOM 1621 O O . SER A 1 212 ? -6.792 -41.784 -5.322 1.00 47.41 212 SER A O 1
ATOM 1623 N N . GLN A 1 213 ? -7.600 -41.387 -7.396 1.00 55.22 213 GLN A N 1
ATOM 1624 C CA . GLN A 1 213 ? -8.893 -40.805 -7.025 1.00 55.22 213 GLN A CA 1
ATOM 1625 C C . GLN A 1 213 ? -9.691 -41.733 -6.095 1.00 55.22 213 GLN A C 1
ATOM 1627 O O . GLN A 1 213 ? -9.810 -42.925 -6.383 1.00 55.22 213 GLN A O 1
ATOM 1632 N N . PRO A 1 214 ? -10.371 -41.173 -5.086 1.00 45.03 214 PRO A N 1
ATOM 1633 C CA . PRO A 1 214 ? -11.612 -41.739 -4.580 1.00 45.03 214 PRO A CA 1
ATOM 1634 C C . PRO A 1 214 ? -12.800 -40.963 -5.153 1.00 45.03 214 PRO A C 1
ATOM 1636 O O . PRO A 1 214 ? -12.855 -39.734 -5.093 1.00 45.03 214 PRO A O 1
ATOM 1639 N N . GLY A 1 215 ? -13.737 -41.712 -5.731 1.00 37.81 215 GLY A N 1
ATOM 1640 C CA . GLY A 1 215 ? -14.990 -41.207 -6.268 1.00 37.81 215 GLY A CA 1
ATOM 1641 C C . GLY A 1 215 ? -15.915 -40.595 -5.215 1.00 37.81 215 GLY A C 1
ATOM 1642 O O . GLY A 1 215 ? -15.781 -40.782 -4.007 1.00 37.81 215 GLY A O 1
ATOM 1643 N N . SER A 1 216 ? -16.886 -39.860 -5.736 1.00 53.16 216 SER A N 1
ATOM 1644 C CA . SER A 1 216 ? -18.074 -39.374 -5.052 1.00 53.16 216 SER A CA 1
ATOM 1645 C C . SER A 1 216 ? -18.914 -40.511 -4.458 1.00 53.16 216 SER A C 1
ATOM 1647 O O . SER A 1 216 ? -19.149 -41.517 -5.128 1.00 53.16 216 SER A O 1
ATOM 1649 N N . PRO A 1 217 ? -19.500 -40.300 -3.269 1.00 56.97 217 PRO A N 1
ATOM 1650 C CA . PRO A 1 217 ? -20.763 -40.925 -2.918 1.00 56.97 217 PRO A CA 1
ATOM 1651 C C . PRO A 1 217 ? -21.903 -39.896 -2.942 1.00 56.97 217 PRO A C 1
ATOM 1653 O O . PRO A 1 217 ? -21.852 -38.831 -2.328 1.00 56.97 217 PRO A O 1
ATOM 1656 N N . PHE A 1 218 ? -22.943 -40.248 -3.691 1.00 40.22 218 PHE A N 1
ATOM 1657 C CA . PHE A 1 218 ? -24.262 -39.629 -3.674 1.00 40.22 218 PHE A CA 1
ATOM 1658 C C . PHE A 1 218 ? -24.927 -39.712 -2.286 1.00 40.22 218 PHE A C 1
ATOM 1660 O O . PHE A 1 218 ? -24.863 -40.751 -1.641 1.00 40.22 218 PHE A O 1
ATOM 1667 N N . GLY A 1 219 ? -25.674 -38.652 -1.943 1.00 35.31 219 GLY A N 1
ATOM 1668 C CA . GLY A 1 219 ? -27.033 -38.702 -1.376 1.00 35.31 219 GLY A CA 1
ATOM 1669 C C . GLY A 1 219 ? -27.213 -38.996 0.120 1.00 35.31 219 GLY A C 1
ATOM 1670 O O . GLY A 1 219 ? -26.950 -40.102 0.558 1.00 35.31 219 GLY A O 1
ATOM 1671 N N . THR A 1 220 ? -27.797 -38.043 0.867 1.00 43.41 220 THR A N 1
ATOM 1672 C CA . THR A 1 220 ? -29.184 -38.131 1.395 1.00 43.41 220 THR A CA 1
ATOM 1673 C C . THR A 1 220 ? -29.589 -36.880 2.196 1.00 43.41 220 THR A C 1
ATOM 1675 O O . THR A 1 220 ? -28.946 -36.519 3.172 1.00 43.41 220 THR A O 1
ATOM 1678 N N . SER A 1 221 ? -30.698 -36.267 1.768 1.00 47.88 221 SER A N 1
ATOM 1679 C CA . SER A 1 221 ? -31.871 -35.843 2.557 1.00 47.88 221 SER A CA 1
ATOM 1680 C C . SER A 1 221 ? -31.704 -35.220 3.959 1.00 47.88 221 SER A C 1
ATOM 1682 O O . SER A 1 221 ? -31.650 -35.934 4.955 1.00 47.88 221 SER A O 1
ATOM 1684 N N . PHE A 1 222 ? -31.852 -33.893 4.038 1.00 40.28 222 PHE A N 1
ATOM 1685 C CA . PHE A 1 222 ? -32.489 -33.164 5.153 1.00 40.28 222 PHE A CA 1
ATOM 1686 C C . PHE A 1 222 ? -32.818 -31.753 4.615 1.00 40.28 222 PHE A C 1
ATOM 1688 O O . PHE A 1 222 ? -31.918 -31.036 4.202 1.00 40.28 222 PHE A O 1
ATOM 1695 N N . GLY A 1 223 ? -34.063 -31.345 4.364 1.00 34.09 223 GLY A N 1
ATOM 1696 C CA . GLY A 1 223 ? -35.130 -31.164 5.344 1.00 34.09 223 GLY A CA 1
ATOM 1697 C C . GLY A 1 223 ? -35.316 -29.661 5.607 1.00 34.09 223 GLY A C 1
ATOM 1698 O O . GLY A 1 223 ? -34.827 -29.149 6.607 1.00 34.09 223 GLY A O 1
ATOM 1699 N N . SER A 1 224 ? -35.980 -28.944 4.694 1.00 50.19 224 SER A N 1
ATOM 1700 C CA . SER A 1 224 ? -36.469 -27.573 4.921 1.00 50.19 224 SER A CA 1
ATOM 1701 C C . SER A 1 224 ? -37.768 -27.606 5.731 1.00 50.19 224 SER A C 1
ATOM 1703 O O . SER A 1 224 ? -38.601 -28.478 5.473 1.00 50.19 224 SER A O 1
ATOM 1705 N N . PRO A 1 225 ? -38.018 -26.614 6.603 1.00 54.25 225 PRO A N 1
ATOM 1706 C CA . PRO A 1 225 ? -39.398 -26.248 6.887 1.00 54.25 225 PRO A CA 1
ATOM 1707 C C . PRO A 1 225 ? -39.665 -24.743 6.688 1.00 54.25 225 PRO A C 1
ATOM 1709 O O . PRO A 1 225 ? -38.832 -23.900 7.010 1.00 54.25 225 PRO A O 1
ATOM 1712 N N . PHE A 1 226 ? -40.889 -24.465 6.218 1.00 39.81 226 PHE A N 1
ATOM 1713 C CA . PHE A 1 226 ? -41.575 -23.168 6.053 1.00 39.81 226 PHE A CA 1
ATOM 1714 C C . PHE A 1 226 ? -41.081 -22.270 4.897 1.00 39.81 226 PHE A C 1
ATOM 1716 O O . PHE A 1 226 ? -39.901 -21.997 4.770 1.00 39.81 226 PHE A O 1
ATOM 1723 N N . GLY A 1 227 ? -41.908 -21.747 3.985 1.00 33.25 227 GLY A N 1
ATOM 1724 C CA . GLY A 1 227 ? -43.365 -21.600 3.947 1.00 33.25 227 GLY A CA 1
ATOM 1725 C C . GLY A 1 227 ? -43.739 -20.121 3.782 1.00 33.25 227 GLY A C 1
ATOM 1726 O O . GLY A 1 227 ? -43.745 -19.389 4.762 1.00 33.25 227 GLY A O 1
ATOM 1727 N N . SER A 1 228 ? -44.021 -19.677 2.554 1.00 47.12 228 SER A N 1
ATOM 1728 C CA . SER A 1 228 ? -44.891 -18.534 2.183 1.00 47.12 228 SER A CA 1
ATOM 1729 C C . SER A 1 228 ? -44.838 -18.394 0.649 1.00 47.12 228 SER A C 1
ATOM 1731 O O . SER A 1 228 ? -43.765 -18.275 0.079 1.00 47.12 228 SER A O 1
ATOM 1733 N N . SER A 1 229 ? -45.893 -18.683 -0.112 1.00 42.16 229 SER A N 1
ATOM 1734 C CA . SER A 1 229 ? -47.209 -18.035 -0.202 1.00 42.16 229 SER A CA 1
ATOM 1735 C C . SER A 1 229 ? -47.267 -17.065 -1.393 1.00 42.16 229 SER A C 1
ATOM 1737 O O . SER A 1 229 ? -46.811 -15.937 -1.286 1.00 42.16 229 SER A O 1
ATOM 1739 N N . PHE A 1 230 ? -47.938 -17.535 -2.453 1.00 39.62 230 PHE A N 1
ATOM 1740 C CA . PHE A 1 230 ? -48.815 -16.795 -3.374 1.00 39.62 230 PHE A CA 1
ATOM 1741 C C . PHE A 1 230 ? -48.240 -15.766 -4.365 1.00 39.62 230 PHE A C 1
ATOM 1743 O O . PHE A 1 230 ? -47.536 -14.832 -4.006 1.00 39.62 230 PHE A O 1
ATOM 1750 N N . GLY A 1 231 ? -48.734 -15.867 -5.608 1.00 37.62 231 GLY A N 1
ATOM 1751 C CA . GLY A 1 231 ? -48.939 -14.702 -6.475 1.00 37.62 231 GLY A CA 1
ATOM 1752 C C . GLY A 1 231 ? -48.489 -14.872 -7.920 1.00 37.62 231 GLY A C 1
ATOM 1753 O O . GLY A 1 231 ? -47.536 -14.229 -8.341 1.00 37.62 231 GLY A O 1
ATOM 1754 N N . GLY A 1 232 ? -49.183 -15.708 -8.694 1.00 41.56 232 GLY A N 1
ATOM 1755 C CA . GLY A 1 232 ? -49.088 -15.663 -10.151 1.00 41.56 232 GLY A CA 1
ATOM 1756 C C . GLY A 1 232 ? -49.829 -14.451 -10.717 1.00 41.56 232 GLY A C 1
ATOM 1757 O O . GLY A 1 232 ? -50.912 -14.123 -10.240 1.00 41.56 232 GLY A O 1
ATOM 1758 N N . ASN A 1 233 ? -49.262 -13.822 -11.748 1.00 41.25 233 ASN A N 1
ATOM 1759 C CA . ASN A 1 233 ? -50.020 -13.413 -12.930 1.00 41.25 233 ASN A CA 1
ATOM 1760 C C . ASN A 1 233 ? -49.072 -13.034 -14.081 1.00 41.25 233 ASN A C 1
ATOM 1762 O O . ASN A 1 233 ? -48.314 -12.072 -13.991 1.00 41.25 233 ASN A O 1
ATOM 1766 N N . SER A 1 234 ? -49.159 -13.782 -15.180 1.00 43.06 234 SER A N 1
ATOM 1767 C CA . SER A 1 234 ? -48.934 -13.263 -16.536 1.00 43.06 234 SER A CA 1
ATOM 1768 C C . SER A 1 234 ? -50.275 -12.728 -17.054 1.00 43.06 234 SER A C 1
ATOM 1770 O O . SER A 1 234 ? -51.321 -13.224 -16.633 1.00 43.06 234 SER A O 1
ATOM 1772 N N . PRO A 1 235 ? -50.284 -11.703 -17.916 1.00 49.56 235 PRO A N 1
ATOM 1773 C CA . PRO A 1 235 ? -50.260 -11.925 -19.372 1.00 49.56 235 PRO A CA 1
ATOM 1774 C C . PRO A 1 235 ? -49.312 -10.904 -20.046 1.00 49.56 235 PRO A C 1
ATOM 1776 O O . PRO A 1 235 ? -48.914 -9.929 -19.428 1.00 49.56 235 PRO A O 1
ATOM 1779 N N . GLY A 1 236 ? -48.803 -11.031 -21.265 1.00 35.47 236 GLY A N 1
ATOM 1780 C CA . GLY A 1 236 ? -49.345 -11.574 -22.502 1.00 35.47 236 GLY A CA 1
ATOM 1781 C C . GLY A 1 236 ? -49.051 -10.532 -23.594 1.00 35.47 236 GLY A C 1
ATOM 1782 O O . GLY A 1 236 ? -49.412 -9.378 -23.426 1.00 35.47 236 GLY A O 1
ATOM 1783 N N . GLY A 1 237 ? -48.341 -10.958 -24.645 1.00 35.34 237 GLY A N 1
ATOM 1784 C CA . GLY A 1 237 ? -48.243 -10.403 -26.008 1.00 35.34 237 GLY A CA 1
ATOM 1785 C C . GLY A 1 237 ? -48.229 -8.887 -26.266 1.00 35.34 237 GLY A C 1
ATOM 1786 O O . GLY A 1 237 ? -49.187 -8.186 -25.968 1.00 35.34 237 GLY A O 1
ATOM 1787 N N . SER A 1 238 ? -47.233 -8.421 -27.029 1.00 39.09 238 SER A N 1
ATOM 1788 C CA . SER A 1 238 ? -47.424 -7.866 -28.390 1.00 39.09 238 SER A CA 1
ATOM 1789 C C . SER A 1 238 ? -46.084 -7.419 -28.985 1.00 39.09 238 SER A C 1
ATOM 1791 O O . SER A 1 238 ? -45.261 -6.810 -28.309 1.00 39.09 238 SER A O 1
ATOM 1793 N N . ALA A 1 239 ? -45.869 -7.777 -30.249 1.00 47.72 239 ALA A N 1
ATOM 1794 C CA . ALA A 1 239 ? -44.672 -7.513 -31.045 1.00 47.72 239 ALA A CA 1
ATOM 1795 C C . ALA A 1 239 ? -44.817 -6.179 -31.849 1.00 47.72 239 ALA A C 1
ATOM 1797 O O . ALA A 1 239 ? -45.614 -5.339 -31.432 1.00 47.72 239 ALA A O 1
ATOM 1798 N N . PRO A 1 240 ? -44.048 -5.887 -32.924 1.00 64.94 240 PRO A N 1
ATOM 1799 C CA . PRO A 1 240 ? -43.289 -4.638 -33.053 1.00 64.94 240 PRO A CA 1
ATOM 1800 C C . PRO A 1 240 ? -43.778 -3.706 -34.187 1.00 64.94 240 PRO A C 1
ATOM 1802 O O . PRO A 1 240 ? -44.499 -4.117 -35.087 1.00 64.94 240 PRO A O 1
ATOM 1805 N N . ASN A 1 241 ? -43.332 -2.448 -34.179 1.00 41.94 241 ASN A N 1
ATOM 1806 C CA . ASN A 1 241 ? -43.337 -1.500 -35.310 1.00 41.94 241 ASN A CA 1
ATOM 1807 C C . ASN A 1 241 ? -42.312 -0.398 -34.960 1.00 41.94 241 ASN A C 1
ATOM 1809 O O . ASN A 1 241 ? -42.243 -0.012 -33.801 1.00 41.94 241 ASN A O 1
ATOM 1813 N N . GLY A 1 242 ? -41.436 0.134 -35.816 1.00 38.38 242 GLY A N 1
ATOM 1814 C CA . GLY A 1 242 ? -41.443 0.261 -37.273 1.00 38.38 242 GLY A CA 1
ATOM 1815 C C . GLY A 1 242 ? -41.378 1.758 -37.642 1.00 38.38 242 GLY A C 1
ATOM 1816 O O . GLY A 1 242 ? -42.165 2.527 -37.106 1.00 38.38 242 GLY A O 1
ATOM 1817 N N . SER A 1 243 ? -40.488 2.131 -38.581 1.00 41.28 243 SER A N 1
ATOM 1818 C CA . SER A 1 243 ? -40.261 3.451 -39.246 1.00 41.28 243 SER A CA 1
ATOM 1819 C C . SER A 1 243 ? -39.449 4.516 -38.466 1.00 41.28 243 SER A C 1
ATOM 1821 O O . SER A 1 243 ? -39.765 4.803 -37.322 1.00 41.28 243 SER A O 1
ATOM 1823 N N . LEU A 1 244 ? -38.263 4.982 -38.913 1.00 45.41 244 LEU A N 1
ATOM 1824 C CA . LEU A 1 244 ? -37.807 5.698 -40.140 1.00 45.41 244 LEU A CA 1
ATOM 1825 C C . LEU A 1 244 ? -38.068 7.223 -40.112 1.00 45.41 244 LEU A C 1
ATOM 1827 O O . LEU A 1 244 ? -39.057 7.645 -39.536 1.00 45.41 244 LEU A O 1
ATOM 1831 N N . PHE A 1 245 ? -37.172 7.977 -40.785 1.00 48.00 245 PHE A N 1
ATOM 1832 C CA . PHE A 1 245 ? -37.027 9.446 -41.000 1.00 48.00 245 PHE A CA 1
ATOM 1833 C C . PHE A 1 245 ? -35.864 10.072 -40.194 1.00 48.00 245 PHE A C 1
ATOM 1835 O O . PHE A 1 245 ? -35.943 10.195 -38.981 1.00 48.00 245 PHE A O 1
ATOM 1842 N N . ASN A 1 246 ? -34.654 10.269 -40.743 1.00 42.50 246 ASN A N 1
ATOM 1843 C CA . ASN A 1 246 ? -34.172 11.155 -41.828 1.00 42.50 246 ASN A CA 1
ATOM 1844 C C . ASN A 1 246 ? -34.299 12.662 -41.541 1.00 42.50 246 ASN A C 1
ATOM 1846 O O . ASN A 1 246 ? -35.397 13.188 -41.668 1.00 42.50 246 ASN A O 1
ATOM 1850 N N . SER A 1 247 ? -33.157 13.332 -41.302 1.00 42.34 247 SER A N 1
ATOM 1851 C CA . SER A 1 247 ? -32.799 14.629 -41.918 1.00 42.34 247 SER A CA 1
ATOM 1852 C C . SER A 1 247 ? -31.451 15.171 -41.402 1.00 42.34 247 SER A C 1
ATOM 1854 O O . SER A 1 247 ? -31.341 15.585 -40.249 1.00 42.34 247 SER A O 1
ATOM 1856 N N . SER A 1 248 ? -30.441 15.226 -42.279 1.00 42.38 248 SER A N 1
ATOM 1857 C CA . SER A 1 248 ? -29.439 16.315 -42.310 1.00 42.38 248 SER A CA 1
ATOM 1858 C C . SER A 1 248 ? -30.042 17.519 -43.073 1.00 42.38 248 SER A C 1
ATOM 1860 O O . SER A 1 248 ? -31.042 17.312 -43.768 1.00 42.38 248 SER A O 1
ATOM 1862 N N . PRO A 1 249 ? -29.495 18.755 -42.989 1.00 56.97 249 PRO A N 1
ATOM 1863 C CA . PRO A 1 249 ? -28.306 19.110 -43.777 1.00 56.97 249 PRO A CA 1
ATOM 1864 C C . PRO A 1 249 ? -27.334 20.149 -43.154 1.00 56.97 249 PRO A C 1
ATOM 1866 O O . PRO A 1 249 ? -27.538 20.719 -42.089 1.00 56.97 249 PRO A O 1
ATOM 1869 N N . SER A 1 250 ? -26.254 20.320 -43.915 1.00 50.34 250 SER A N 1
ATOM 1870 C CA . SER A 1 250 ? -25.074 21.198 -43.927 1.00 50.34 250 SER A CA 1
ATOM 1871 C C . SER A 1 250 ? -25.170 22.696 -43.578 1.00 50.34 250 SER A C 1
ATOM 1873 O O . SER A 1 250 ? -26.102 23.374 -44.000 1.00 50.34 250 SER A O 1
ATOM 1875 N N . ASN A 1 251 ? -24.068 23.231 -43.026 1.00 42.88 251 ASN A N 1
ATOM 1876 C CA . ASN A 1 251 ? -23.307 24.426 -43.478 1.00 42.88 251 ASN A CA 1
ATOM 1877 C C . ASN A 1 251 ? -22.047 24.540 -42.579 1.00 42.88 251 ASN A C 1
ATOM 1879 O O . ASN A 1 251 ? -22.169 24.343 -41.380 1.00 42.88 251 ASN A O 1
ATOM 1883 N N . GLY A 1 252 ? -20.802 24.800 -42.987 1.00 38.97 252 GLY A N 1
ATOM 1884 C CA . GLY A 1 252 ? -20.223 25.347 -44.211 1.00 38.97 252 GLY A CA 1
ATOM 1885 C C . GLY A 1 252 ? -19.247 26.480 -43.832 1.00 38.97 252 GLY A C 1
ATOM 1886 O O . GLY A 1 252 ? -19.700 27.458 -43.246 1.00 38.97 252 GLY A O 1
ATOM 1887 N N . SER A 1 253 ? -17.960 26.354 -44.212 1.00 41.28 253 SER A N 1
ATOM 1888 C CA . SER A 1 253 ? -16.941 27.416 -44.478 1.00 41.28 253 SER A CA 1
ATOM 1889 C C . SER A 1 253 ? -15.624 27.378 -43.660 1.00 41.28 253 SER A C 1
ATOM 1891 O O . SER A 1 253 ? -15.592 27.649 -42.464 1.00 41.28 253 SER A O 1
ATOM 1893 N N . SER A 1 254 ? -14.524 27.078 -44.371 1.00 46.59 254 SER A N 1
ATOM 1894 C CA . SER A 1 254 ? -13.088 27.289 -44.054 1.00 46.59 254 SER A CA 1
ATOM 1895 C C . SER A 1 254 ? -12.632 28.733 -44.413 1.00 46.59 254 SER A C 1
ATOM 1897 O O . SER A 1 254 ? -13.498 29.534 -44.759 1.00 46.59 254 SER A O 1
ATOM 1899 N N . PRO A 1 255 ? -11.326 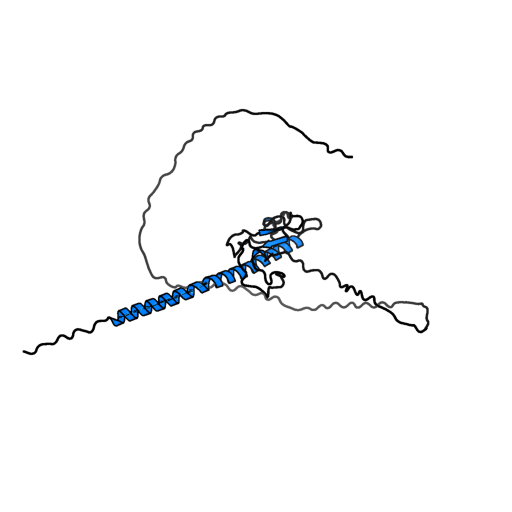29.054 -44.618 1.00 62.31 255 PRO A N 1
ATOM 1900 C CA . PRO A 1 255 ? -10.087 28.879 -43.826 1.00 62.31 255 PRO A CA 1
ATOM 1901 C C . PRO A 1 255 ? -9.341 30.232 -43.602 1.00 62.31 255 PRO A C 1
ATOM 1903 O O . PRO A 1 255 ? -9.698 31.248 -44.191 1.00 62.31 255 PRO A O 1
ATOM 1906 N N . GLY A 1 256 ? -8.236 30.259 -42.838 1.00 40.94 256 GLY A N 1
ATOM 1907 C CA . GLY A 1 256 ? -7.347 31.436 -42.800 1.00 40.94 256 GLY A CA 1
ATOM 1908 C C . GLY A 1 256 ? -5.957 31.208 -42.185 1.00 40.94 256 GLY A C 1
ATOM 1909 O O . GLY A 1 256 ? -5.850 31.084 -40.973 1.00 40.94 256 GLY A O 1
ATOM 1910 N N . ASN A 1 257 ? -4.938 31.144 -43.061 1.00 45.62 257 ASN A N 1
ATOM 1911 C CA . ASN A 1 257 ? -3.528 31.608 -42.983 1.00 45.62 257 ASN A CA 1
ATOM 1912 C C . ASN A 1 257 ? -2.916 31.862 -41.584 1.00 45.62 257 ASN A C 1
ATOM 1914 O O . ASN A 1 257 ? -3.436 32.666 -40.828 1.00 45.62 257 ASN A O 1
ATOM 1918 N N . GLY A 1 258 ? -1.782 31.277 -41.180 1.00 42.09 258 GLY A N 1
ATOM 1919 C CA . GLY A 1 258 ? -0.428 31.454 -41.740 1.00 42.09 258 GLY A CA 1
ATOM 1920 C C . GLY A 1 258 ? 0.531 31.907 -40.602 1.00 42.09 258 GLY A C 1
ATOM 1921 O O . GLY A 1 258 ? 0.045 32.452 -39.615 1.00 42.09 258 GLY A O 1
ATOM 1922 N N . PRO A 1 259 ? 1.855 31.645 -40.657 1.00 59.03 259 PRO A N 1
ATOM 1923 C CA . PRO A 1 259 ? 2.725 31.591 -39.472 1.00 59.03 259 PRO A CA 1
ATOM 1924 C C . PRO A 1 259 ? 3.474 32.906 -39.181 1.00 59.03 259 PRO A C 1
ATOM 1926 O O . PRO A 1 259 ? 3.848 33.625 -40.104 1.00 59.03 259 PRO A O 1
ATOM 1929 N N . SER A 1 260 ? 3.798 33.175 -37.910 1.00 53.94 260 SER A N 1
ATOM 1930 C CA . SER A 1 260 ? 4.746 34.232 -37.525 1.00 53.94 260 SER A CA 1
ATOM 1931 C C . SER A 1 260 ? 5.871 33.680 -36.649 1.00 53.94 260 SER A C 1
ATOM 1933 O O . SER A 1 260 ? 5.689 33.347 -35.480 1.00 53.94 260 SER A O 1
ATOM 1935 N N . ASN A 1 261 ? 7.032 33.595 -37.288 1.00 49.50 261 ASN A N 1
ATOM 1936 C CA . ASN A 1 261 ? 8.366 33.412 -36.744 1.00 49.50 261 ASN A CA 1
ATOM 1937 C C . ASN A 1 261 ? 8.820 34.693 -36.013 1.00 49.50 261 ASN A C 1
ATOM 1939 O O . ASN A 1 261 ? 8.678 35.779 -36.574 1.00 49.50 261 ASN A O 1
ATOM 1943 N N . SER A 1 262 ? 9.411 34.580 -34.823 1.00 55.47 262 SER A N 1
ATOM 1944 C CA . SER A 1 262 ? 10.244 35.643 -34.240 1.00 55.47 262 SER A CA 1
ATOM 1945 C C . SER A 1 262 ? 11.219 35.088 -33.196 1.00 55.47 262 SER A C 1
ATOM 1947 O O . SER A 1 262 ? 10.906 34.901 -32.023 1.00 55.47 262 SER A O 1
ATOM 1949 N N . SER A 1 263 ? 12.448 34.846 -33.650 1.00 55.75 263 SER A N 1
ATOM 1950 C CA . SER A 1 263 ? 13.650 34.854 -32.813 1.00 55.75 263 SER A CA 1
ATOM 1951 C C . SER A 1 263 ? 13.957 36.278 -32.330 1.00 55.75 263 SER A C 1
ATOM 1953 O O . SER A 1 263 ? 13.670 37.239 -33.045 1.00 55.75 263 SER A O 1
ATOM 1955 N N . PRO A 1 264 ? 14.668 36.417 -31.202 1.00 65.56 264 PRO A N 1
ATOM 1956 C CA . PRO A 1 264 ? 15.700 37.438 -31.113 1.00 65.56 264 PRO A CA 1
ATOM 1957 C C . PRO A 1 264 ? 17.058 36.829 -30.758 1.00 65.56 264 PRO A C 1
ATOM 1959 O O . PRO A 1 264 ? 17.245 36.135 -29.762 1.00 65.56 264 PRO A O 1
ATOM 1962 N N . SER A 1 265 ? 18.005 37.149 -31.626 1.00 49.66 265 SER A N 1
ATOM 1963 C CA . SER A 1 265 ? 19.450 37.136 -31.458 1.00 49.66 265 SER A CA 1
ATOM 1964 C C . SER A 1 265 ? 19.901 37.818 -30.159 1.00 49.66 265 SER A C 1
ATOM 1966 O O . SER A 1 265 ? 19.676 39.013 -29.977 1.00 49.66 265 SER A O 1
ATOM 1968 N N . GLY A 1 266 ? 20.590 37.068 -29.295 1.00 56.25 266 GLY A N 1
ATOM 1969 C CA . GLY A 1 266 ? 21.429 37.598 -28.220 1.00 56.25 266 GLY A CA 1
ATOM 1970 C C . GLY A 1 266 ? 22.892 37.522 -28.643 1.00 56.25 266 GLY A C 1
ATOM 1971 O O . GLY A 1 266 ? 23.438 36.431 -28.794 1.00 56.25 266 GLY A O 1
ATOM 1972 N N . GLN A 1 267 ? 23.490 38.684 -28.885 1.00 61.38 267 GLN A N 1
ATOM 1973 C CA . GLN A 1 267 ? 24.871 38.873 -29.308 1.00 61.38 267 GLN A CA 1
ATOM 1974 C C . GLN A 1 267 ? 25.686 39.405 -28.116 1.00 61.38 267 GLN A C 1
ATOM 1976 O O . GLN A 1 267 ? 25.225 40.297 -27.406 1.00 61.38 267 GLN A O 1
ATOM 1981 N N . PHE A 1 268 ? 26.865 38.811 -27.912 1.00 45.91 268 PHE A N 1
ATOM 1982 C CA . PHE A 1 268 ? 27.993 39.274 -27.082 1.00 45.91 268 PHE A CA 1
ATOM 1983 C C . PHE A 1 268 ? 28.426 40.708 -27.472 1.00 45.91 268 PHE A C 1
ATOM 1985 O O . PHE A 1 268 ? 28.051 41.157 -28.562 1.00 45.91 268 PHE A O 1
ATOM 1992 N N . PRO A 1 269 ? 29.175 41.456 -26.637 1.00 71.50 269 PRO A N 1
ATOM 1993 C CA . PRO A 1 269 ? 30.543 41.133 -26.183 1.00 71.50 269 PRO A CA 1
ATOM 1994 C C . PRO A 1 269 ? 30.677 40.744 -24.704 1.00 71.50 269 PRO A C 1
ATOM 1996 O O . PRO A 1 269 ? 30.002 41.362 -23.853 1.00 71.50 269 PRO A O 1
#

pLDDT: mean 70.81, std 23.35, range [32.81, 97.0]